Protein 3KF6 (pdb70)

Secondary structure (DSSP, 8-state):
----B--HHHHTT-B------EEETTEEE-EEEEEEEEEEEEEETTEEEEEEE-SSS-EEEEEEEGGG-HHHHHHHTT--TT-EEEEEEEEE-SSSS-EEEEEEEEEE-STHHHHHHHHHHHHHHHHHHHHHHHH-/---SSPPEE--GGGGGGSPTT-EEEEEEEEEEEETTEEEEEETTEEEEEE-TTS--SSPPPTT-EEEEEEEEEETTEEEEEEEEE-TT--HHHHHHHHHHHHH--

Radius of gyration: 18.63 Å; Cα contacts (8 Å, |Δi|>4): 497; chains: 2; bounding box: 42×42×59 Å

B-factor: mean 30.01, std 12.3, range [11.44, 72.83]

InterPro domains:
  IPR012340 Nucleic acid-binding, OB-fold [G3DSA:2.40.50.140] (1-159)
  IPR012340 Nucleic acid-binding, OB-fold [SSF50249] (41-131)
  IPR018856 CST complex subunit Stn1, N-terminal [PF10451] (1-216)

Foldseek 3Di:
DDQAEAAVVQVQVWADDVVQWTHHLRHTDWKYKYKFFFQDWDDDDQWIWTWGHLPPPDIAIEIERCVVCVPQRVVVVVDDGGWMKIFMATWDPPDVGIHGYGPDMDTDPDVVVSVVSVVVHVVSVVVVNVVSVVVD/DQDPDDAQEDELVCLQVDDFFGKHKYKFFFADDPPQWTWTDDVPGIAIERCVVPDDPDDDDHGFMKIFIFGHHHPRYTYTDDIDGPPPPPVVVVVVVSVVVVVPD

Solvent-accessible surface area: 12960 Å² total; per-residue (Å²): 147,131,94,7,1,2,18,0,21,4,1,46,141,13,51,47,131,122,207,224,79,0,77,15,56,46,37,66,5,75,61,1,16,0,4,0,6,0,7,36,46,53,116,94,183,42,67,17,3,0,14,0,0,2,13,27,51,92,23,0,77,0,5,0,56,39,165,105,53,145,74,12,2,133,100,0,74,75,26,54,60,6,22,26,0,14,0,45,0,66,11,44,44,156,168,132,86,13,36,0,21,11,94,53,13,95,45,29,188,73,33,24,40,12,14,109,9,2,69,85,5,14,175,30,39,89,70,22,38,132,89,16,152,130,148,161,174,11,42,96,58,20,1,89,13,9,32,4,93,43,3,92,117,12,161,86,43,39,3,0,12,0,7,0,12,4,51,44,90,148,144,22,54,0,96,0,37,45,71,129,20,49,4,45,0,26,0,81,133,41,114,43,140,106,116,33,139,119,107,49,60,6,23,0,11,0,67,9,105,103,98,26,15,0,51,2,46,20,24,91,56,0,111,64,23,60,53,74,93,10,134,81,7,0,32,58,38,82,159,34,167

CATH classification: 2.40.50.140

Sequence (241 aa):
SRWNPMFISDVHKISFHPHYIGFWMGFPIRWIQIVGYIAAIDIYEGKHVLTVDDCSGMVLRVVFIIQDDFSMSKRAISMSPGNVVCVFGKINSFRSEVELIAQSFEELRDPNDEWKAWQKRMRYKKNLTKISKNHHPLGSDSAKLIFINQINDCKDGQKLRFLGCVQSYKNGILRLIDGSSSVTCDVTVVLPDVSIQKHEWLNIVGRKRQDGIVDVLLIRSAVGINLPRYRQMVSERQKCD

Organism: Schizosaccharomyces pombe (strain 972 / ATCC 24843) (NCBI:txid284812)

Structure (mmCIF, N/CA/C/O backbone):
data_3KF6
#
_entry.id   3KF6
#
_cell.length_a   93.871
_cell.length_b   93.871
_cell.length_c   56.273
_cell.angle_alpha   90.00
_cell.angle_beta   90.00
_cell.angle_gamma   90.00
#
_symmetry.space_group_name_H-M   'P 41 21 2'
#
loop_
_entity.id
_entity.type
_entity.pdbx_description
1 polymer 'Protein stn1'
2 polymer 'Protein ten1'
3 water water
#
loop_
_atom_site.group_PDB
_atom_site.id
_atom_site.type_symbol
_atom_site.label_atom_id
_atom_site.label_alt_id
_atom_site.label_comp_id
_atom_site.label_asym_id
_atom_site.label_entity_id
_atom_site.label_seq_id
_atom_site.pdbx_PDB_ins_code
_atom_site.Cartn_x
_atom_site.Cartn_y
_atom_site.Cartn_z
_atom_site.occupancy
_atom_site.B_iso_or_equiv
_atom_site.auth_seq_id
_atom_site.auth_comp_id
_atom_site.auth_asym_id
_atom_site.auth_atom_id
_atom_site.pdbx_PDB_model_num
ATOM 1 N N . SER A 1 16 ? 3.294 18.629 -8.501 1.00 57.56 16 SER A N 1
ATOM 2 C CA . SER A 1 16 ? 2.816 19.980 -8.918 1.00 57.99 16 SER A CA 1
ATOM 3 C C . SER A 1 16 ? 3.334 21.075 -7.983 1.00 57.84 16 SER A C 1
ATOM 4 O O . SER A 1 16 ? 4.403 21.638 -8.212 1.00 58.08 16 SER A O 1
ATOM 7 N N . ARG A 1 17 ? 2.571 21.365 -6.930 1.00 57.29 17 ARG A N 1
ATOM 8 C CA . ARG A 1 17 ? 2.934 22.402 -5.965 1.00 56.30 17 ARG A CA 1
ATOM 9 C C . ARG A 1 17 ? 3.044 21.890 -4.518 1.00 54.77 17 ARG A C 1
ATOM 10 O O . ARG A 1 17 ? 3.395 20.732 -4.280 1.00 55.63 17 ARG A O 1
ATOM 18 N N . TRP A 1 18 ? 2.735 22.761 -3.555 1.00 52.53 18 TRP A N 1
ATOM 19 C CA . TRP A 1 18 ? 2.805 22.418 -2.132 1.00 49.41 18 TRP A CA 1
ATOM 20 C C . TRP A 1 18 ? 1.430 22.413 -1.447 1.00 45.19 18 TRP A C 1
ATOM 21 O O . TRP A 1 18 ? 1.327 22.263 -0.224 1.00 45.91 18 TRP A O 1
ATOM 32 N N . ASN A 1 19 ? 0.383 22.583 -2.246 1.00 39.20 19 ASN A N 1
ATOM 33 C CA . ASN A 1 19 ? -1.002 22.608 -1.779 1.00 30.04 19 ASN A CA 1
ATOM 34 C C . ASN A 1 19 ? -1.274 22.839 -0.288 1.00 24.64 19 ASN A C 1
ATOM 35 O O . ASN A 1 19 ? -1.296 21.898 0.501 1.00 19.25 19 ASN A O 1
ATOM 40 N N . PRO A 1 20 ? -1.488 24.103 0.110 1.00 19.89 20 PRO A N 1
ATOM 41 C CA . PRO A 1 20 ? -1.773 24.405 1.518 1.00 17.49 20 PRO A CA 1
ATOM 42 C C . PRO A 1 20 ? -3.245 24.029 1.739 1.00 16.98 20 PRO A C 1
ATOM 43 O O . PRO A 1 20 ? -4.135 24.561 1.077 1.00 17.80 20 PRO A O 1
ATOM 47 N N . MET A 1 21 ? -3.503 23.108 2.662 1.00 16.74 21 MET A N 1
ATOM 48 C CA . MET A 1 21 ? -4.869 22.642 2.889 1.00 15.89 21 MET A CA 1
ATOM 49 C C . MET A 1 21 ? -5.310 22.559 4.344 1.00 14.85 21 MET A C 1
ATOM 50 O O . MET A 1 21 ? -4.486 22.501 5.256 1.00 15.08 21 MET A O 1
ATOM 55 N N . PHE A 1 22 ? -6.626 22.544 4.540 1.00 13.61 22 PHE A N 1
ATOM 56 C CA . PHE A 1 22 ? -7.211 22.368 5.862 1.00 13.52 22 PHE A CA 1
ATOM 57 C C . PHE A 1 22 ? -7.326 20.858 6.021 1.00 15.55 22 PHE A C 1
ATOM 58 O O . PHE A 1 22 ? -7.577 20.143 5.048 1.00 15.25 22 PHE A O 1
ATOM 66 N N . ILE A 1 23 ? -7.158 20.377 7.245 1.00 14.03 23 ILE A N 1
ATOM 67 C CA . ILE A 1 23 ? -7.204 18.949 7.511 1.00 14.13 23 ILE A CA 1
ATOM 68 C C . ILE A 1 23 ? -8.515 18.279 7.115 1.00 14.77 23 ILE A C 1
ATOM 69 O O . ILE A 1 23 ? -8.503 17.162 6.603 1.00 16.75 23 ILE A O 1
ATOM 74 N N . SER A 1 24 ? -9.640 18.954 7.326 1.00 15.56 24 SER A N 1
ATOM 75 C CA . SER A 1 24 ? -10.921 18.366 6.953 1.00 16.69 24 SER A CA 1
ATOM 76 C C . SER A 1 24 ? -10.945 18.066 5.449 1.00 16.61 24 SER A C 1
ATOM 77 O O . SER A 1 24 ? -11.540 17.080 5.022 1.00 18.15 24 SER A O 1
ATOM 80 N N . ASP A 1 25 ? -10.293 18.908 4.651 1.00 16.93 25 ASP A N 1
ATOM 81 C CA . ASP A 1 25 ? -10.262 18.695 3.205 1.00 16.77 25 ASP A CA 1
ATOM 82 C C . ASP A 1 25 ? -9.289 17.583 2.835 1.00 17.86 25 ASP A C 1
ATOM 83 O O . ASP A 1 25 ? -9.488 16.869 1.844 1.00 18.43 25 ASP A O 1
ATOM 88 N N . VAL A 1 26 ? -8.233 17.429 3.626 1.00 18.68 26 VAL A N 1
ATOM 89 C CA . VAL A 1 26 ? -7.267 16.365 3.371 1.00 17.51 26 VAL A CA 1
ATOM 90 C C . VAL A 1 26 ? -8.012 15.031 3.480 1.00 19.86 26 VAL A C 1
ATOM 91 O O . VAL A 1 26 ? -7.818 14.132 2.658 1.00 19.92 26 VAL A O 1
ATOM 95 N N . HIS A 1 27 ? -8.884 14.921 4.478 1.00 19.54 27 HIS A N 1
ATOM 96 C CA . HIS A 1 27 ? -9.669 13.701 4.686 1.00 21.00 27 HIS A CA 1
ATOM 97 C C . HIS A 1 27 ? -10.723 13.482 3.605 1.00 22.68 27 HIS A C 1
ATOM 98 O O . HIS A 1 27 ? -11.390 12.446 3.585 1.00 23.05 27 HIS A O 1
ATOM 105 N N . LYS A 1 28 ? -10.869 14.451 2.706 1.00 23.13 28 LYS A N 1
ATOM 106 C CA . LYS A 1 28 ? -11.850 14.341 1.630 1.00 25.56 28 LYS A CA 1
ATOM 107 C C . LYS A 1 28 ? -11.220 13.993 0.287 1.00 26.35 28 LYS A C 1
ATOM 108 O O . LYS A 1 28 ? -11.923 13.810 -0.709 1.00 27.28 28 LYS A O 1
ATOM 114 N N . ILE A 1 29 ? -9.895 13.910 0.255 1.00 25.24 29 ILE A N 1
ATOM 115 C CA . ILE A 1 29 ? -9.196 13.566 -0.977 1.00 27.03 29 ILE A CA 1
ATOM 116 C C . ILE A 1 29 ? -9.568 12.133 -1.345 1.00 28.79 29 ILE A C 1
ATOM 117 O O . ILE A 1 29 ? -9.598 11.252 -0.487 1.00 29.22 29 ILE A O 1
ATOM 122 N N . SER A 1 30 ? -9.859 11.909 -2.621 1.00 31.74 30 SER A N 1
ATOM 123 C CA . SER A 1 30 ? -10.236 10.581 -3.091 1.00 34.11 30 SER A CA 1
ATOM 124 C C . SER A 1 30 ? -9.045 9.806 -3.642 1.00 36.52 30 SER A C 1
ATOM 125 O O . SER A 1 30 ? -8.198 10.357 -4.350 1.00 34.73 30 SER A O 1
ATOM 128 N N . PHE A 1 31 ? -8.979 8.526 -3.301 1.00 40.12 31 PHE A N 1
ATOM 129 C CA . PHE A 1 31 ? -7.913 7.671 -3.780 1.00 44.01 31 PHE A CA 1
ATOM 130 C C . PHE A 1 31 ? -8.489 6.472 -4.498 1.00 46.97 31 PHE A C 1
ATOM 131 O O . PHE A 1 31 ? -9.631 6.076 -4.293 1.00 47.93 31 PHE A O 1
ATOM 139 N N . HIS A 1 32 ? -7.664 5.902 -5.354 1.00 50.01 32 HIS A N 1
ATOM 140 C CA . HIS A 1 32 ? -8.015 4.723 -6.110 1.00 52.90 32 HIS A CA 1
ATOM 141 C C . HIS A 1 32 ? -6.749 3.901 -6.028 1.00 54.30 32 HIS A C 1
ATOM 142 O O . HIS A 1 32 ? -6.017 3.767 -6.999 1.00 54.43 32 HIS A O 1
ATOM 149 N N . PRO A 1 33 ? -6.472 3.367 -4.830 1.00 55.88 33 PRO A N 1
ATOM 150 C CA . PRO A 1 33 ? -5.339 2.535 -4.413 1.00 57.16 33 PRO A CA 1
ATOM 151 C C . PRO A 1 33 ? -4.449 2.119 -5.568 1.00 58.11 33 PRO A C 1
ATOM 152 O O . PRO A 1 33 ? -3.229 2.109 -5.452 1.00 58.23 33 PRO A O 1
ATOM 156 N N . HIS A 1 34 ? -5.085 1.758 -6.674 1.00 59.19 34 HIS A N 1
ATOM 157 C CA . HIS A 1 34 ? -4.409 1.355 -7.897 1.00 60.07 34 HIS A CA 1
ATOM 158 C C . HIS A 1 34 ? -4.105 2.583 -8.755 1.00 60.26 34 HIS A C 1
ATOM 159 O O . HIS A 1 34 ? -4.959 3.066 -9.502 1.00 60.44 34 HIS A O 1
ATOM 166 N N . TYR A 1 38 ? 0.077 6.830 -5.497 1.00 45.09 38 TYR A N 1
ATOM 167 C CA . TYR A 1 38 ? 1.044 7.919 -5.425 1.00 44.07 38 TYR A CA 1
ATOM 168 C C . TYR A 1 38 ? 0.340 9.270 -5.342 1.00 42.24 38 TYR A C 1
ATOM 169 O O . TYR A 1 38 ? 0.836 10.198 -4.702 1.00 41.47 38 TYR A O 1
ATOM 178 N N . ILE A 1 39 ? -0.816 9.377 -5.991 1.00 39.95 39 ILE A N 1
ATOM 179 C CA . ILE A 1 39 ? -1.568 10.624 -5.983 1.00 38.05 39 ILE A CA 1
ATOM 180 C C . ILE A 1 39 ? -3.040 10.418 -5.652 1.00 36.21 39 ILE A C 1
ATOM 181 O O . ILE A 1 39 ? -3.589 9.330 -5.824 1.00 35.87 39 ILE A O 1
ATOM 186 N N . GLY A 1 40 ? -3.668 11.484 -5.170 1.00 33.02 40 GLY A N 1
ATOM 187 C CA . GLY A 1 40 ? -5.077 11.440 -4.841 1.00 31.13 40 GLY A CA 1
ATOM 188 C C . GLY A 1 40 ? -5.738 12.557 -5.626 1.00 29.05 40 GLY A C 1
ATOM 189 O O . GLY A 1 40 ? -5.062 13.267 -6.371 1.00 28.46 40 GLY A O 1
ATOM 190 N N . PHE A 1 41 ? -7.046 12.721 -5.476 1.00 28.27 41 PHE A N 1
ATOM 191 C CA . PHE A 1 41 ? -7.738 13.778 -6.198 1.00 28.15 41 PHE A CA 1
ATOM 192 C C . PHE A 1 41 ? -8.643 14.623 -5.316 1.00 26.84 41 PHE A C 1
ATOM 193 O O . PHE A 1 41 ? -9.440 14.104 -4.537 1.00 26.94 41 PHE A O 1
ATOM 201 N N . TRP A 1 42 ? -8.500 15.938 -5.447 1.00 25.40 42 TRP A N 1
ATOM 202 C CA . TRP A 1 42 ? -9.297 16.890 -4.686 1.00 25.48 42 TRP A CA 1
ATOM 203 C C . TRP A 1 42 ? -9.961 17.822 -5.692 1.00 25.91 42 TRP A C 1
ATOM 204 O O . TRP A 1 42 ? -9.284 18.569 -6.395 1.00 25.19 42 TRP A O 1
ATOM 215 N N . MET A 1 43 ? -11.287 17.760 -5.763 1.00 27.59 43 MET A N 1
ATOM 216 C CA . MET A 1 43 ? -12.053 18.573 -6.700 1.00 30.32 43 MET A CA 1
ATOM 217 C C . MET A 1 43 ? -11.610 18.278 -8.130 1.00 31.84 43 MET A C 1
ATOM 218 O O . MET A 1 43 ? -11.678 19.144 -9.003 1.00 32.83 43 MET A O 1
ATOM 223 N N . GLY A 1 44 ? -11.154 17.048 -8.358 1.00 33.01 44 GLY A N 1
ATOM 224 C CA . GLY A 1 44 ? -10.712 16.646 -9.682 1.00 34.31 44 GLY A CA 1
ATOM 225 C C . GLY A 1 44 ? -9.242 16.913 -9.941 1.00 35.81 44 GLY A C 1
ATOM 226 O O . GLY A 1 44 ? -8.694 16.486 -10.957 1.00 37.17 44 GLY A O 1
ATOM 227 N N . PHE A 1 45 ? -8.599 17.618 -9.018 1.00 35.04 45 PHE A N 1
ATOM 228 C CA . PHE A 1 45 ? -7.187 17.951 -9.154 1.00 35.95 45 PHE A CA 1
ATOM 229 C C . PHE A 1 45 ? -6.295 16.899 -8.503 1.00 34.12 45 PHE A C 1
ATOM 230 O O . PHE A 1 45 ? -6.583 16.426 -7.405 1.00 33.39 45 PHE A O 1
ATOM 238 N N . PRO A 1 46 ? -5.203 16.509 -9.181 1.00 33.32 46 PRO A N 1
ATOM 239 C CA . PRO A 1 46 ? -4.286 15.508 -8.628 1.00 32.45 46 PRO A CA 1
ATOM 240 C C . PRO A 1 46 ? -3.472 16.098 -7.478 1.00 30.77 46 PRO A C 1
ATOM 241 O O . PRO A 1 46 ? -2.847 17.146 -7.627 1.00 32.54 46 PRO A O 1
ATOM 245 N N . ILE A 1 47 ? -3.483 15.425 -6.334 1.00 29.67 47 ILE A N 1
ATOM 246 C CA . ILE A 1 47 ? -2.762 15.912 -5.161 1.00 29.95 47 ILE A CA 1
ATOM 247 C C . ILE A 1 47 ? -1.830 14.867 -4.558 1.00 28.55 47 ILE A C 1
ATOM 248 O O . ILE A 1 47 ? -2.204 13.704 -4.396 1.00 29.07 47 ILE A O 1
ATOM 253 N N . ARG A 1 48 ? -0.621 15.297 -4.210 1.00 27.06 48 ARG A N 1
ATOM 254 C CA . ARG A 1 48 ? 0.368 14.417 -3.602 1.00 25.40 48 ARG A CA 1
ATOM 255 C C . ARG A 1 48 ? 1.067 15.126 -2.444 1.00 23.58 48 ARG A C 1
ATOM 256 O O . ARG A 1 48 ? 1.092 14.620 -1.320 1.00 25.76 48 ARG A O 1
ATOM 264 N N . TRP A 1 49 ? 1.625 16.302 -2.719 1.00 22.44 49 TRP A N 1
ATOM 265 C CA . TRP A 1 49 ? 2.331 17.069 -1.695 1.00 21.71 49 TRP A CA 1
ATOM 266 C C . TRP A 1 49 ? 1.415 18.121 -1.078 1.00 21.23 49 TRP A C 1
ATOM 267 O O . TRP A 1 49 ? 0.813 18.931 -1.787 1.00 21.21 49 TRP A O 1
ATOM 278 N N . ILE A 1 50 ? 1.337 18.103 0.251 1.00 20.06 50 ILE A N 1
ATOM 279 C CA . ILE A 1 50 ? 0.458 19.000 1.000 1.00 19.78 50 ILE A CA 1
ATOM 280 C C . ILE A 1 50 ? 1.139 19.661 2.196 1.00 17.94 50 ILE A C 1
ATOM 281 O O . ILE A 1 50 ? 2.115 19.140 2.740 1.00 18.02 50 ILE A O 1
ATOM 286 N N . GLN A 1 51 ? 0.606 20.811 2.604 1.00 17.00 51 GLN A N 1
ATOM 287 C CA . GLN A 1 51 ? 1.123 21.529 3.763 1.00 16.57 51 GLN A CA 1
ATOM 288 C C . GLN A 1 51 ? -0.055 21.785 4.703 1.00 16.57 51 GLN A C 1
ATOM 289 O O . GLN A 1 51 ? -1.127 22.208 4.261 1.00 17.53 51 GLN A O 1
ATOM 295 N N . ILE A 1 52 ? 0.139 21.516 5.989 1.00 15.61 52 ILE A N 1
ATOM 296 C CA . ILE A 1 52 ? -0.905 21.760 6.975 1.00 15.99 52 ILE A CA 1
ATOM 297 C C . ILE A 1 52 ? -0.318 22.554 8.136 1.00 16.03 52 ILE A C 1
ATOM 298 O O . ILE A 1 52 ? 0.899 22.551 8.354 1.00 14.23 52 ILE A O 1
ATOM 303 N N . VAL A 1 53 ? -1.184 23.261 8.857 1.00 14.89 53 VAL A N 1
ATOM 304 C CA . VAL A 1 53 ? -0.752 24.068 9.991 1.00 14.45 53 VAL A CA 1
ATOM 305 C C . VAL A 1 53 ? -1.756 23.929 11.125 1.00 14.83 53 VAL A C 1
ATOM 306 O O . VAL A 1 53 ? -2.956 24.133 10.925 1.00 15.93 53 VAL A O 1
ATOM 310 N N . GLY A 1 54 ? -1.270 23.599 12.316 1.00 14.32 54 GLY A N 1
ATOM 311 C CA . GLY A 1 54 ? -2.171 23.443 13.446 1.00 13.62 54 GLY A CA 1
ATOM 312 C C . GLY A 1 54 ? -1.409 23.172 14.724 1.00 15.08 54 GLY A C 1
ATOM 313 O O . GLY A 1 54 ? -0.180 23.119 14.706 1.00 14.98 54 GLY A O 1
ATOM 314 N N . TYR A 1 55 ? -2.117 23.010 15.837 1.00 13.96 55 TYR A N 1
ATOM 315 C CA . TYR A 1 55 ? -1.432 22.748 17.101 1.00 14.71 55 TYR A CA 1
ATOM 316 C C . TYR A 1 55 ? -1.374 21.246 17.362 1.00 15.33 55 TYR A C 1
ATOM 317 O O . TYR A 1 55 ? -2.197 20.485 16.853 1.00 14.88 55 TYR A O 1
ATOM 326 N N . ILE A 1 56 ? -0.387 20.828 18.148 1.00 14.31 56 ILE A N 1
ATOM 327 C CA . ILE A 1 56 ? -0.203 19.417 18.464 1.00 15.21 56 ILE A CA 1
ATOM 328 C C . ILE A 1 56 ? -1.161 18.969 19.553 1.00 16.03 56 ILE A C 1
ATOM 329 O O . ILE A 1 56 ? -1.121 19.471 20.678 1.00 18.39 56 ILE A O 1
ATOM 334 N N . ALA A 1 57 ? -2.022 18.016 19.212 1.00 17.07 57 ALA A N 1
ATOM 335 C CA . ALA A 1 57 ? -3.000 17.505 20.156 1.00 20.22 57 ALA A CA 1
ATOM 336 C C . ALA A 1 57 ? -2.455 16.294 20.891 1.00 21.50 57 ALA A C 1
ATOM 337 O O . ALA A 1 57 ? -2.859 16.009 22.020 1.00 23.27 57 ALA A O 1
ATOM 339 N N . ALA A 1 58 ? -1.537 15.578 20.253 1.00 20.81 58 ALA A N 1
ATOM 340 C CA . ALA A 1 58 ? -0.981 14.393 20.878 1.00 23.05 58 ALA A CA 1
ATOM 341 C C . ALA A 1 58 ? 0.298 13.925 20.213 1.00 23.08 58 ALA A C 1
ATOM 342 O O . ALA A 1 58 ? 0.585 14.264 19.066 1.00 21.16 58 ALA A O 1
ATOM 344 N N . ILE A 1 59 ? 1.069 13.144 20.958 1.00 24.36 59 ILE A N 1
ATOM 345 C CA . ILE A 1 59 ? 2.313 12.589 20.457 1.00 26.56 59 ILE A CA 1
ATOM 346 C C . ILE A 1 59 ? 2.313 11.109 20.819 1.00 28.95 59 ILE A C 1
ATOM 347 O O . ILE A 1 59 ? 2.118 10.742 21.978 1.00 29.72 59 ILE A O 1
ATOM 352 N N . ASP A 1 60 ? 2.502 10.264 19.815 1.00 28.84 60 ASP A N 1
ATOM 353 C CA . ASP A 1 60 ? 2.539 8.825 20.026 1.00 29.69 60 ASP A CA 1
ATOM 354 C C . ASP A 1 60 ? 3.833 8.274 19.460 1.00 30.35 60 ASP A C 1
ATOM 355 O O . ASP A 1 60 ? 4.260 8.655 18.374 1.00 27.58 60 ASP A O 1
ATOM 360 N N . ILE A 1 61 ? 4.463 7.377 20.206 1.00 31.99 61 ILE A N 1
ATOM 361 C CA . ILE A 1 61 ? 5.711 6.788 19.757 1.00 35.34 61 ILE A CA 1
ATOM 362 C C . ILE A 1 61 ? 5.458 5.369 19.274 1.00 35.63 61 ILE A C 1
ATOM 363 O O . ILE A 1 61 ? 4.782 4.587 19.940 1.00 35.19 61 ILE A O 1
ATOM 368 N N . TYR A 1 62 ? 5.982 5.055 18.096 1.00 36.29 62 TYR A N 1
ATOM 369 C CA . TYR A 1 62 ? 5.835 3.729 17.520 1.00 38.15 62 TYR A CA 1
ATOM 370 C C . TYR A 1 62 ? 7.218 3.190 17.211 1.00 39.44 62 TYR A C 1
ATOM 371 O O . TYR A 1 62 ? 8.226 3.866 17.427 1.00 39.22 62 TYR A O 1
ATOM 380 N N . GLU A 1 63 ? 7.263 1.969 16.696 1.00 40.85 63 GLU A N 1
ATOM 381 C CA . GLU A 1 63 ? 8.527 1.348 16.351 1.00 41.07 63 GLU A CA 1
ATOM 382 C C . GLU A 1 63 ? 9.008 1.915 15.018 1.00 39.75 63 GLU A C 1
ATOM 383 O O . GLU A 1 63 ? 8.439 1.624 13.966 1.00 40.41 63 GLU A O 1
ATOM 389 N N . GLY A 1 64 ? 10.044 2.745 15.076 1.00 38.30 64 GLY A N 1
ATOM 390 C CA . GLY A 1 64 ? 10.593 3.333 13.867 1.00 37.01 64 GLY A CA 1
ATOM 391 C C . GLY A 1 64 ? 9.896 4.595 13.391 1.00 35.45 64 GLY A C 1
ATOM 392 O O . GLY A 1 64 ? 10.192 5.093 12.304 1.00 35.45 64 GLY A O 1
ATOM 393 N N . LYS A 1 65 ? 8.972 5.123 14.186 1.00 34.43 65 LYS A N 1
ATOM 394 C CA . LYS A 1 65 ? 8.274 6.334 13.775 1.00 32.96 65 LYS A CA 1
ATOM 395 C C . LYS A 1 65 ? 7.597 7.064 14.925 1.00 31.11 65 LYS A C 1
ATOM 396 O O . LYS A 1 65 ? 7.144 6.449 15.890 1.00 30.73 65 LYS A O 1
ATOM 402 N N . HIS A 1 66 ? 7.546 8.386 14.815 1.00 29.98 66 HIS A N 1
ATOM 403 C CA . HIS A 1 66 ? 6.890 9.218 15.814 1.00 28.72 66 HIS A CA 1
ATOM 404 C C . HIS A 1 66 ? 5.689 9.817 15.099 1.00 27.55 66 HIS A C 1
ATOM 405 O O . HIS A 1 66 ? 5.791 10.207 13.935 1.00 25.40 66 HIS A O 1
ATOM 412 N N . VAL A 1 67 ? 4.553 9.879 15.783 1.00 24.53 67 VAL A N 1
ATOM 413 C CA . VAL A 1 67 ? 3.341 10.414 15.170 1.00 22.35 67 VAL A CA 1
ATOM 414 C C . VAL A 1 67 ? 2.761 11.578 15.959 1.00 21.10 67 VAL A C 1
ATOM 415 O O . VAL A 1 67 ? 2.473 11.454 17.150 1.00 21.24 67 VAL A O 1
ATOM 419 N N . LEU A 1 68 ? 2.600 12.712 15.286 1.00 19.24 68 LEU A N 1
ATOM 420 C CA . LEU A 1 68 ? 2.028 13.893 15.912 1.00 18.76 68 LEU A CA 1
ATOM 421 C C . LEU A 1 68 ? 0.604 14.071 15.395 1.00 17.74 68 LEU A C 1
ATOM 422 O O . LEU A 1 68 ? 0.381 14.107 14.186 1.00 18.74 68 LEU A O 1
ATOM 427 N N . THR A 1 69 ? -0.361 14.164 16.304 1.00 16.10 69 THR A N 1
ATOM 428 C CA . THR A 1 69 ? -1.736 14.387 15.884 1.00 15.79 69 THR A CA 1
ATOM 429 C C . THR A 1 69 ? -1.897 15.904 15.903 1.00 17.05 69 THR A C 1
ATOM 430 O O . THR A 1 69 ? -1.656 16.545 16.930 1.00 17.28 69 THR A O 1
ATOM 434 N N . VAL A 1 70 ? -2.296 16.471 14.767 1.00 13.55 70 VAL A N 1
ATOM 435 C CA . VAL A 1 70 ? -2.437 17.921 14.637 1.00 13.89 70 VAL A CA 1
ATOM 436 C C . VAL A 1 70 ? -3.882 18.338 14.405 1.00 13.62 70 VAL A C 1
ATOM 437 O O . VAL A 1 70 ? -4.613 17.684 13.662 1.00 13.15 70 VAL A O 1
ATOM 441 N N . ASP A 1 71 ? -4.280 19.437 15.045 1.00 12.82 71 ASP A N 1
ATOM 442 C CA . ASP A 1 71 ? -5.636 19.961 14.925 1.00 13.27 71 ASP A CA 1
ATOM 443 C C . ASP A 1 71 ? -5.592 21.388 14.391 1.00 13.68 71 ASP A C 1
ATOM 444 O O . ASP A 1 71 ? -4.928 22.239 14.973 1.00 14.05 71 ASP A O 1
ATOM 449 N N . ASP A 1 72 ? -6.280 21.647 13.283 1.00 13.09 72 ASP A N 1
ATOM 450 C CA . ASP A 1 72 ? -6.331 23.004 12.743 1.00 13.29 72 ASP A CA 1
ATOM 451 C C . ASP A 1 72 ? -7.743 23.590 12.896 1.00 14.66 72 ASP A C 1
ATOM 452 O O . ASP A 1 72 ? -8.079 24.600 12.277 1.00 14.07 72 ASP A O 1
ATOM 457 N N . CYS A 1 73 ? -8.549 22.941 13.739 1.00 13.68 73 CYS A N 1
ATOM 458 C CA . CYS A 1 73 ? -9.925 23.353 14.035 1.00 14.43 73 CYS A CA 1
ATOM 459 C C . CYS A 1 73 ? -10.873 23.230 12.855 1.00 14.66 73 CYS A C 1
ATOM 460 O O . CYS A 1 73 ? -11.967 23.794 12.877 1.00 15.40 73 CYS A O 1
ATOM 463 N N . SER A 1 74 ? -10.475 22.485 11.829 1.00 15.29 74 SER A N 1
ATOM 464 C CA . SER A 1 74 ? -11.335 22.336 10.661 1.00 15.14 74 SER A CA 1
ATOM 465 C C . SER A 1 74 ? -12.396 21.248 10.810 1.00 15.17 74 SER A C 1
ATOM 466 O O . SER A 1 74 ? -13.169 21.009 9.886 1.00 17.00 74 SER A O 1
ATOM 469 N N . GLY A 1 75 ? -12.434 20.592 11.968 1.00 16.08 75 GLY A N 1
ATOM 470 C CA . GLY A 1 75 ? -13.424 19.551 12.194 1.00 16.59 75 GLY A CA 1
ATOM 471 C C . GLY A 1 75 ? -12.858 18.147 12.233 1.00 15.80 75 GLY A C 1
ATOM 472 O O . GLY A 1 75 ? -13.558 17.201 12.611 1.00 17.24 75 GLY A O 1
ATOM 473 N N . MET A 1 76 ? -11.594 18.015 11.841 1.00 14.58 76 MET A N 1
ATOM 474 C CA . MET A 1 76 ? -10.898 16.733 11.830 1.00 15.38 76 MET A CA 1
ATOM 475 C C . MET A 1 76 ? -9.446 16.957 12.221 1.00 15.80 76 MET A C 1
ATOM 476 O O . MET A 1 76 ? -8.915 18.053 12.031 1.00 15.97 76 MET A O 1
ATOM 481 N N . VAL A 1 77 ? -8.814 15.933 12.788 1.00 15.21 77 VAL A N 1
ATOM 482 C CA . VAL A 1 77 ? -7.397 16.035 13.135 1.00 14.70 77 VAL A CA 1
ATOM 483 C C . VAL A 1 77 ? -6.643 15.138 12.157 1.00 15.66 77 VAL A C 1
ATOM 484 O O . VAL A 1 77 ? -7.241 14.290 11.492 1.00 16.19 77 VAL A O 1
ATOM 488 N N . LEU A 1 78 ? -5.333 15.325 12.069 1.00 14.46 78 LEU A N 1
ATOM 489 C CA . LEU A 1 78 ? -4.529 14.541 11.146 1.00 15.54 78 LEU A CA 1
ATOM 490 C C . LEU A 1 78 ? -3.298 13.940 11.812 1.00 14.38 78 LEU A C 1
ATOM 491 O O . LEU A 1 78 ? -2.586 14.619 12.547 1.00 14.46 78 LEU A O 1
ATOM 496 N N . ARG A 1 79 ? -3.054 12.659 11.548 1.00 14.52 79 ARG A N 1
ATOM 497 C CA . ARG A 1 79 ? -1.880 11.994 12.088 1.00 16.17 79 ARG A CA 1
ATOM 498 C C . ARG A 1 79 ? -0.725 12.319 11.148 1.00 15.22 79 ARG A C 1
ATOM 499 O O . ARG A 1 79 ? -0.814 12.077 9.943 1.00 18.05 79 ARG A O 1
ATOM 507 N N . VAL A 1 80 ? 0.341 12.888 11.702 1.00 14.93 80 VAL A N 1
ATOM 508 C CA . VAL A 1 80 ? 1.527 13.257 10.932 1.00 16.33 80 VAL A CA 1
ATOM 509 C C . VAL A 1 80 ? 2.647 12.304 11.332 1.00 16.85 80 VAL A C 1
ATOM 510 O O . VAL A 1 80 ? 3.078 12.283 12.484 1.00 16.58 80 VAL A O 1
ATOM 514 N N . VAL A 1 81 ? 3.114 11.524 10.361 1.00 17.06 81 VAL A N 1
ATOM 515 C CA . VAL A 1 81 ? 4.140 10.518 10.591 1.00 19.04 81 VAL A CA 1
ATOM 516 C C . VAL A 1 81 ? 5.571 10.927 10.268 1.00 17.86 81 VAL A C 1
ATOM 517 O O . VAL A 1 81 ? 5.861 11.418 9.176 1.00 19.90 81 VAL A O 1
ATOM 521 N N . PHE A 1 82 ? 6.457 10.705 11.232 1.00 17.92 82 PHE A N 1
ATOM 522 C CA . PHE A 1 82 ? 7.880 10.988 11.075 1.00 20.57 82 PHE A CA 1
ATOM 523 C C . PHE A 1 82 ? 8.641 9.664 11.085 1.00 22.15 82 PHE A C 1
ATOM 524 O O . PHE A 1 82 ? 8.826 9.063 12.143 1.00 24.10 82 PHE A O 1
ATOM 532 N N . ILE A 1 83 ? 9.061 9.204 9.910 1.00 24.15 83 ILE A N 1
ATOM 533 C CA . ILE A 1 83 ? 9.817 7.951 9.814 1.00 25.99 83 ILE A CA 1
ATOM 534 C C . ILE A 1 83 ? 11.234 8.247 10.291 1.00 28.33 83 ILE A C 1
ATOM 535 O O . ILE A 1 83 ? 12.030 8.862 9.580 1.00 27.42 83 ILE A O 1
ATOM 540 N N . ILE A 1 84 ? 11.525 7.807 11.511 1.00 29.93 84 ILE A N 1
ATOM 541 C CA . ILE A 1 84 ? 12.809 8.032 12.160 1.00 33.35 84 ILE A CA 1
ATOM 542 C C . ILE A 1 84 ? 14.055 7.902 11.287 1.00 34.81 84 ILE A C 1
ATOM 543 O O . ILE A 1 84 ? 14.829 8.852 11.165 1.00 35.23 84 ILE A O 1
ATOM 548 N N . GLN A 1 85 ? 14.248 6.737 10.678 1.00 36.15 85 GLN A N 1
ATOM 549 C CA . GLN A 1 85 ? 15.430 6.498 9.854 1.00 37.22 85 GLN A CA 1
ATOM 550 C C . GLN A 1 85 ? 15.554 7.389 8.624 1.00 37.17 85 GLN A C 1
ATOM 551 O O . GLN A 1 85 ? 16.656 7.589 8.108 1.00 38.32 85 GLN A O 1
ATOM 557 N N . ASP A 1 86 ? 14.434 7.922 8.149 1.00 35.07 86 ASP A N 1
ATOM 558 C CA . ASP A 1 86 ? 14.451 8.784 6.974 1.00 33.57 86 ASP A CA 1
ATOM 559 C C . ASP A 1 86 ? 15.093 10.132 7.274 1.00 33.30 86 ASP A C 1
ATOM 560 O O . ASP A 1 86 ? 15.702 10.749 6.400 1.00 31.56 86 ASP A O 1
ATOM 565 N N . ASP A 1 87 ? 14.962 10.578 8.517 1.00 32.80 87 ASP A N 1
ATOM 566 C CA . ASP A 1 87 ? 15.522 11.856 8.930 1.00 34.28 87 ASP A CA 1
ATOM 567 C C . ASP A 1 87 ? 15.591 11.894 10.451 1.00 35.35 87 ASP A C 1
ATOM 568 O O . ASP A 1 87 ? 14.700 12.431 11.104 1.00 34.35 87 ASP A O 1
ATOM 573 N N . PHE A 1 88 ? 16.653 11.324 11.010 1.00 35.47 88 PHE A N 1
ATOM 574 C CA . PHE A 1 88 ? 16.825 11.283 12.457 1.00 36.53 88 PHE A CA 1
ATOM 575 C C . PHE A 1 88 ? 16.714 12.669 13.085 1.00 36.05 88 PHE A C 1
ATOM 576 O O . PHE A 1 88 ? 16.084 12.837 14.130 1.00 36.12 88 PHE A O 1
ATOM 584 N N . SER A 1 89 ? 17.330 13.654 12.441 1.00 34.79 89 SER A N 1
ATOM 585 C CA . SER A 1 89 ? 17.313 15.029 12.925 1.00 35.14 89 SER A CA 1
ATOM 586 C C . SER A 1 89 ? 15.896 15.568 13.094 1.00 34.22 89 SER A C 1
ATOM 587 O O . SER A 1 89 ? 15.504 15.979 14.189 1.00 34.53 89 SER A O 1
ATOM 590 N N . MET A 1 90 ? 15.132 15.575 12.006 1.00 33.12 90 MET A N 1
ATOM 591 C CA . MET A 1 90 ? 13.764 16.078 12.051 1.00 30.89 90 MET A CA 1
ATOM 592 C C . MET A 1 90 ? 12.906 15.292 13.031 1.00 31.93 90 MET A C 1
ATOM 593 O O . MET A 1 90 ? 12.078 15.867 13.740 1.00 31.17 90 MET A O 1
ATOM 598 N N . SER A 1 91 ? 13.101 13.979 13.071 1.00 32.01 91 SER A N 1
ATOM 599 C CA . SER A 1 91 ? 12.330 13.130 13.969 1.00 34.62 91 SER A CA 1
ATOM 600 C C . SER A 1 91 ? 12.592 13.512 15.420 1.00 36.19 91 SER A C 1
ATOM 601 O O . SER A 1 91 ? 11.680 13.508 16.251 1.00 36.15 91 SER A O 1
ATOM 604 N N . LYS A 1 92 ? 13.841 13.844 15.725 1.00 36.16 92 LYS A N 1
ATOM 605 C CA . LYS A 1 92 ? 14.198 14.232 17.080 1.00 37.64 92 LYS A CA 1
ATOM 606 C C . LYS A 1 92 ? 13.502 15.539 17.450 1.00 36.38 92 LYS A C 1
ATOM 607 O O . LYS A 1 92 ? 12.967 15.677 18.548 1.00 36.93 92 LYS A O 1
ATOM 613 N N . ARG A 1 93 ? 13.515 16.496 16.529 1.00 34.45 93 ARG A N 1
ATOM 614 C CA . ARG A 1 93 ? 12.870 17.781 16.760 1.00 33.44 93 ARG A CA 1
ATOM 615 C C . ARG A 1 93 ? 11.371 17.577 16.964 1.00 30.61 93 ARG A C 1
ATOM 616 O O . ARG A 1 93 ? 10.736 18.294 17.736 1.00 28.54 93 ARG A O 1
ATOM 624 N N . ALA A 1 94 ? 10.814 16.596 16.261 1.00 29.95 94 ALA A N 1
ATOM 625 C CA . ALA A 1 94 ? 9.389 16.300 16.354 1.00 29.76 94 ALA A CA 1
ATOM 626 C C . ALA A 1 94 ? 8.951 15.892 17.755 1.00 29.56 94 ALA A C 1
ATOM 627 O O . ALA A 1 94 ? 7.959 16.405 18.266 1.00 29.08 94 ALA A O 1
ATOM 629 N N . ILE A 1 95 ? 9.672 14.963 18.381 1.00 31.76 95 ILE A N 1
ATOM 630 C CA . ILE A 1 95 ? 9.290 14.546 19.724 1.00 32.54 95 ILE A CA 1
ATOM 631 C C . ILE A 1 95 ? 9.798 15.500 20.797 1.00 31.28 95 ILE A C 1
ATOM 632 O O . ILE A 1 9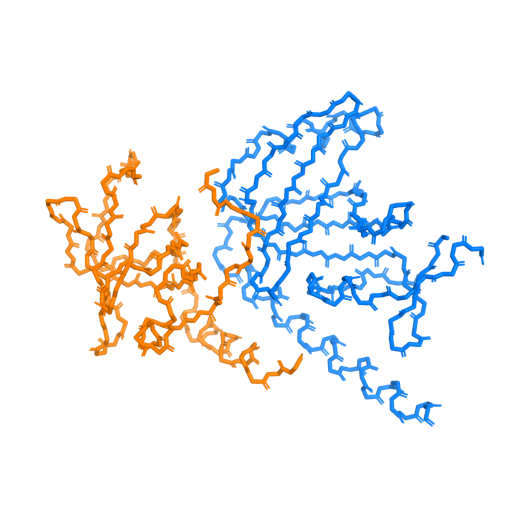5 ? 9.597 15.263 21.983 1.00 32.63 95 ILE A O 1
ATOM 637 N N . SER A 1 96 ? 10.455 16.577 20.378 1.00 31.46 96 SER A N 1
ATOM 638 C CA . SER A 1 96 ? 10.936 17.577 21.325 1.00 30.79 96 SER A CA 1
ATOM 639 C C . SER A 1 96 ? 9.791 18.575 21.507 1.00 29.62 96 SER A C 1
ATOM 640 O O . SER A 1 96 ? 9.828 19.437 22.386 1.00 30.11 96 SER A O 1
ATOM 643 N N . MET A 1 97 ? 8.769 18.437 20.666 1.00 27.19 97 MET A N 1
ATOM 644 C CA . MET A 1 97 ? 7.594 19.302 20.719 1.00 25.89 97 MET A CA 1
ATOM 645 C C . MET A 1 97 ? 6.697 18.928 21.899 1.00 25.71 97 MET A C 1
ATOM 646 O O . MET A 1 97 ? 6.805 17.837 22.457 1.00 27.64 97 MET A O 1
ATOM 651 N N . SER A 1 98 ? 5.804 19.838 22.269 1.00 25.49 98 SER A N 1
ATOM 652 C CA . SER A 1 98 ? 4.879 19.597 23.371 1.00 25.08 98 SER A CA 1
ATOM 653 C C . SER A 1 98 ? 3.468 19.870 22.876 1.00 22.38 98 SER A C 1
ATOM 654 O O . SER A 1 98 ? 3.274 20.668 21.959 1.00 22.59 98 SER A O 1
ATOM 657 N N . PRO A 1 99 ? 2.466 19.204 23.468 1.00 22.40 99 PRO A N 1
ATOM 658 C CA . PRO A 1 99 ? 1.084 19.438 23.041 1.00 21.80 99 PRO A CA 1
ATOM 659 C C . PRO A 1 99 ? 0.797 20.930 23.190 1.00 21.45 99 PRO A C 1
ATOM 660 O O . PRO A 1 99 ? 1.169 21.546 24.197 1.00 22.21 99 PRO A O 1
ATOM 664 N N . GLY A 1 100 ? 0.149 21.511 22.187 1.00 19.29 100 GLY A N 1
ATOM 665 C CA . GLY A 1 100 ? -0.144 22.932 22.237 1.00 18.30 100 GLY A CA 1
ATOM 666 C C . GLY A 1 100 ? 0.760 23.708 21.295 1.00 18.69 100 GLY A C 1
ATOM 667 O O . GLY A 1 100 ? 0.420 24.808 20.865 1.00 18.47 100 GLY A O 1
ATOM 668 N N . ASN A 1 101 ? 1.927 23.153 20.975 1.00 16.61 101 ASN A N 1
ATOM 669 C CA . ASN A 1 101 ? 2.829 23.834 20.052 1.00 16.60 101 ASN A CA 1
ATOM 670 C C . ASN A 1 101 ? 2.180 23.842 18.674 1.00 16.47 101 ASN A C 1
ATOM 671 O O . ASN A 1 101 ? 1.475 22.896 18.310 1.00 16.84 101 ASN A O 1
ATOM 676 N N . VAL A 1 102 ? 2.412 24.906 17.915 1.00 15.19 102 VAL A N 1
ATOM 677 C CA . VAL A 1 102 ? 1.860 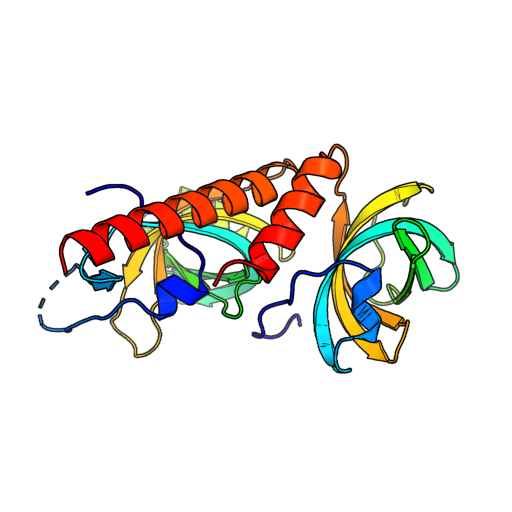25.017 16.570 1.00 15.96 102 VAL A CA 1
ATOM 678 C C . VAL A 1 102 ? 2.950 24.656 15.575 1.00 16.85 102 VAL A C 1
ATOM 679 O O . VAL A 1 102 ? 4.083 25.120 15.697 1.00 16.92 102 VAL A O 1
ATOM 683 N N . VAL A 1 103 ? 2.613 23.810 14.608 1.00 17.14 103 VAL A N 1
ATOM 684 C CA . VAL A 1 103 ? 3.576 23.398 13.596 1.00 17.51 103 VAL A CA 1
ATOM 685 C C . VAL A 1 103 ? 3.039 23.561 12.185 1.00 17.71 103 VAL A C 1
ATOM 686 O O . VAL A 1 103 ? 1.822 23.507 11.954 1.00 17.43 103 VAL A O 1
ATOM 690 N N . CYS A 1 104 ? 3.965 23.783 11.256 1.00 17.08 104 CYS A N 1
ATOM 691 C CA . CYS A 1 104 ? 3.670 23.887 9.833 1.00 16.68 104 CYS A CA 1
ATOM 692 C C . CYS A 1 104 ? 4.386 22.658 9.270 1.00 16.83 104 CYS A C 1
ATOM 693 O O . CYS A 1 104 ? 5.610 22.548 9.364 1.00 18.02 104 CYS A O 1
ATOM 696 N N . VAL A 1 105 ? 3.620 21.730 8.710 1.00 15.15 105 VAL A N 1
ATOM 697 C CA . VAL A 1 105 ? 4.186 20.493 8.182 1.00 16.90 105 VAL A CA 1
ATOM 698 C C . VAL A 1 105 ? 3.993 20.327 6.684 1.00 16.63 105 VAL A C 1
ATOM 699 O O . VAL A 1 105 ? 2.899 20.540 6.163 1.00 16.91 105 VAL A O 1
ATOM 703 N N . PHE A 1 106 ? 5.065 19.936 5.999 1.00 17.47 106 PHE A N 1
ATOM 704 C CA . PHE A 1 106 ? 5.003 19.693 4.564 1.00 19.58 106 PHE A CA 1
ATOM 705 C C . PHE A 1 106 ? 5.238 18.201 4.377 1.00 19.29 106 PHE A C 1
ATOM 706 O O . PHE A 1 106 ? 6.183 17.649 4.941 1.00 20.37 106 PHE A O 1
ATOM 714 N N . GLY A 1 107 ? 4.385 17.542 3.602 1.00 18.63 107 GLY A N 1
ATOM 715 C CA . GLY A 1 107 ? 4.565 16.116 3.398 1.00 20.14 107 GLY A CA 1
ATOM 716 C C . GLY A 1 107 ? 3.693 15.543 2.306 1.00 19.97 107 GLY A C 1
ATOM 717 O O . GLY A 1 107 ? 3.014 16.277 1.586 1.00 18.61 107 GLY A O 1
ATOM 718 N N . LYS A 1 108 ? 3.720 14.222 2.172 1.00 20.46 108 LYS A N 1
ATOM 719 C CA . LYS A 1 108 ? 2.912 13.558 1.163 1.00 23.40 108 LYS A CA 1
ATOM 720 C C . LYS A 1 108 ? 1.819 12.752 1.833 1.00 22.74 108 LYS A C 1
ATOM 721 O O . LYS A 1 108 ? 1.997 12.236 2.935 1.00 21.80 108 LYS A O 1
ATOM 727 N N . ILE A 1 109 ? 0.675 12.668 1.169 1.00 26.50 109 ILE A N 1
ATOM 728 C CA . ILE A 1 109 ? -0.447 11.920 1.700 1.00 29.69 109 ILE A CA 1
ATOM 729 C C . ILE A 1 109 ? -0.195 10.430 1.557 1.00 31.86 109 ILE A C 1
ATOM 730 O O . ILE A 1 109 ? 0.406 9.983 0.580 1.00 32.59 109 ILE A O 1
ATOM 735 N N . ASN A 1 110 ? -0.649 9.672 2.549 1.00 33.13 110 ASN A N 1
ATOM 736 C CA . ASN A 1 110 ? -0.498 8.224 2.562 1.00 33.90 110 ASN A CA 1
ATOM 737 C C . ASN A 1 110 ? -1.878 7.627 2.801 1.00 33.76 110 ASN A C 1
ATOM 738 O O . ASN A 1 110 ? -2.515 7.921 3.811 1.00 31.88 110 ASN A O 1
ATOM 743 N N . SER A 1 111 ? -2.335 6.785 1.879 1.00 33.45 111 SER A N 1
ATOM 744 C CA . SER A 1 111 ? -3.659 6.180 1.993 1.00 34.87 111 SER A CA 1
ATOM 745 C C . SER A 1 111 ? -3.660 4.663 2.156 1.00 35.14 111 SER A C 1
ATOM 746 O O . SER A 1 111 ? -4.580 3.988 1.690 1.00 36.06 111 SER A O 1
ATOM 749 N N . PHE A 1 112 ? -2.642 4.128 2.820 1.00 34.99 112 PHE A N 1
ATOM 750 C CA . PHE A 1 112 ? -2.550 2.687 3.035 1.00 36.72 112 PHE A CA 1
ATOM 751 C C . PHE A 1 112 ? -3.743 2.188 3.857 1.00 36.35 112 PHE A C 1
ATOM 752 O O . PHE A 1 112 ? -4.346 1.161 3.535 1.00 36.91 112 PHE A O 1
ATOM 760 N N . ARG A 1 113 ? -4.082 2.921 4.913 1.00 35.83 113 ARG A N 1
ATOM 761 C CA . ARG A 1 113 ? -5.209 2.560 5.773 1.00 34.66 113 ARG A CA 1
ATOM 762 C C . ARG A 1 113 ? -6.446 3.379 5.404 1.00 33.13 113 ARG A C 1
ATOM 763 O O . ARG A 1 113 ? -6.358 4.337 4.636 1.00 32.18 113 ARG A O 1
ATOM 771 N N . SER A 1 114 ? -7.595 3.003 5.957 1.00 31.01 114 SER A N 1
ATOM 772 C CA . SER A 1 114 ? -8.835 3.716 5.669 1.00 29.76 114 SER A CA 1
ATOM 773 C C . SER A 1 114 ? -8.730 5.186 6.069 1.00 29.52 114 SER A C 1
ATOM 774 O O . SER A 1 114 ? -9.420 6.036 5.510 1.00 30.86 114 SER A O 1
ATOM 777 N N . GLU A 1 115 ? -7.873 5.480 7.042 1.00 30.07 115 GLU A N 1
ATOM 778 C CA . GLU A 1 115 ? -7.672 6.854 7.486 1.00 30.62 115 GLU A CA 1
ATOM 779 C C . GLU A 1 115 ? -6.379 7.368 6.872 1.00 29.46 115 GLU A C 1
ATOM 780 O O . GLU A 1 115 ? -5.314 6.789 7.082 1.00 28.10 115 GLU A O 1
ATOM 786 N N . VAL A 1 116 ? -6.482 8.445 6.100 1.00 27.43 116 VAL A N 1
ATOM 787 C CA . VAL A 1 116 ? -5.317 9.042 5.465 1.00 27.57 116 VAL A CA 1
ATOM 788 C C . VAL A 1 116 ? -4.416 9.639 6.539 1.00 26.37 116 VAL A C 1
ATOM 789 O O . VAL A 1 116 ? -4.884 10.028 7.606 1.00 25.18 116 VAL A O 1
ATOM 793 N N . GLU A 1 117 ? -3.122 9.686 6.254 1.00 24.57 117 GLU A N 1
ATOM 794 C CA . GLU A 1 117 ? -2.145 10.252 7.174 1.00 24.87 117 GLU A CA 1
ATOM 795 C C . GLU A 1 117 ? -1.147 11.041 6.348 1.00 22.87 117 GLU A C 1
ATOM 796 O O . GLU A 1 117 ? -1.122 10.932 5.125 1.00 22.36 117 GLU A O 1
ATOM 802 N N . LEU A 1 118 ? -0.336 11.853 7.010 1.00 19.99 118 LEU A N 1
ATOM 803 C CA . LEU A 1 118 ? 0.641 12.658 6.301 1.00 19.59 118 LEU A CA 1
ATOM 804 C C . LEU A 1 118 ? 2.049 12.229 6.684 1.00 18.74 118 LEU A C 1
ATOM 805 O O . LEU A 1 118 ? 2.395 12.221 7.864 1.00 19.43 118 LEU A O 1
ATOM 810 N N . ILE A 1 119 ? 2.852 11.852 5.692 1.00 18.18 119 ILE A N 1
ATOM 811 C CA . ILE A 1 119 ? 4.229 11.461 5.961 1.00 18.70 119 ILE A CA 1
ATOM 812 C C . ILE A 1 119 ? 5.031 12.744 5.822 1.00 17.20 119 ILE A C 1
ATOM 813 O O . ILE A 1 119 ? 5.161 13.293 4.728 1.00 19.06 119 ILE A O 1
ATOM 818 N N . ALA A 1 120 ? 5.561 13.225 6.939 1.00 17.88 120 ALA A N 1
ATOM 819 C CA . ALA A 1 120 ? 6.310 14.474 6.955 1.00 18.15 120 ALA A CA 1
ATOM 820 C C . ALA A 1 120 ? 7.643 14.445 6.222 1.00 20.96 120 ALA A C 1
ATOM 821 O O . ALA A 1 120 ? 8.410 13.491 6.348 1.00 20.33 120 ALA A O 1
ATOM 823 N N . GLN A 1 121 ? 7.904 15.502 5.459 1.00 20.58 121 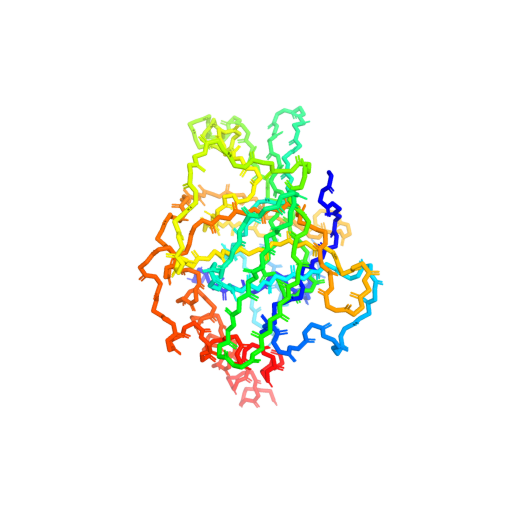GLN A N 1
ATOM 824 C CA . GLN A 1 121 ? 9.165 15.642 4.740 1.00 22.83 121 GLN A CA 1
ATOM 825 C C . GLN A 1 121 ? 9.954 16.730 5.456 1.00 23.22 121 GLN A C 1
ATOM 826 O O . GLN A 1 121 ? 11.184 16.701 5.507 1.00 22.87 121 GLN A O 1
ATOM 832 N N . SER A 1 122 ? 9.230 17.693 6.019 1.00 22.63 122 SER A N 1
ATOM 833 C CA . SER A 1 122 ? 9.848 18.778 6.767 1.00 22.10 122 SER A CA 1
ATOM 834 C C . SER A 1 122 ? 8.786 19.505 7.570 1.00 21.80 122 SER A C 1
ATOM 835 O O . SER A 1 122 ? 7.599 19.443 7.244 1.00 20.42 122 SER A O 1
ATOM 838 N N . PHE A 1 123 ? 9.210 20.163 8.641 1.00 21.00 123 PHE A N 1
ATOM 839 C CA . PHE A 1 123 ? 8.281 20.927 9.457 1.00 21.31 123 PHE A CA 1
ATOM 840 C C . PHE A 1 123 ? 9.024 21.997 10.229 1.00 22.12 123 PHE A C 1
ATOM 841 O O . PHE A 1 123 ? 10.248 21.950 10.381 1.00 23.79 123 PHE A O 1
ATOM 849 N N . GLU A 1 124 ? 8.275 22.974 10.711 1.00 21.45 124 GLU A N 1
ATOM 850 C CA . GLU A 1 124 ? 8.863 24.040 11.488 1.00 23.27 124 GLU A CA 1
ATOM 851 C C . GLU A 1 124 ? 7.851 24.411 12.545 1.00 21.74 124 GLU A C 1
ATOM 852 O O . GLU A 1 124 ? 6.646 24.376 12.294 1.00 20.79 124 GLU A O 1
ATOM 858 N N . GLU A 1 125 ? 8.331 24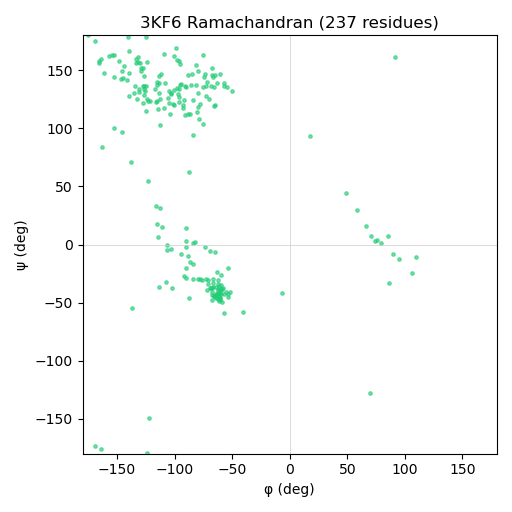.733 13.735 1.00 20.52 125 GLU A N 1
ATOM 859 C CA . GLU A 1 125 ? 7.427 25.150 14.789 1.00 20.98 125 GLU A CA 1
ATOM 860 C C . GLU A 1 125 ? 7.125 26.619 14.531 1.00 21.99 125 GLU A C 1
ATOM 861 O O . GLU A 1 125 ? 8.022 27.391 14.180 1.00 22.33 125 GLU A O 1
ATOM 867 N N . LEU A 1 126 ? 5.861 27.002 14.673 1.00 19.95 126 LEU A N 1
ATOM 868 C CA . LEU A 1 126 ? 5.463 28.392 14.468 1.00 21.00 126 LEU A CA 1
ATOM 869 C C . LEU A 1 126 ? 5.242 28.996 15.844 1.00 22.23 126 LEU A C 1
ATOM 870 O O . LEU A 1 126 ? 4.305 28.621 16.549 1.00 24.17 126 LEU A O 1
ATOM 875 N N . ARG A 1 127 ? 6.108 29.930 16.228 1.00 21.28 127 ARG A N 1
ATOM 876 C CA . ARG A 1 127 ? 6.002 30.546 17.540 1.00 22.56 127 ARG A CA 1
ATOM 877 C C . ARG A 1 127 ? 5.490 31.979 17.506 1.00 22.82 127 ARG A C 1
ATOM 878 O O . ARG A 1 127 ? 5.345 32.615 18.546 1.00 24.51 127 ARG A O 1
ATOM 886 N N . ASP A 1 128 ? 5.224 32.488 16.309 1.00 23.92 128 ASP A N 1
ATOM 887 C CA . ASP A 1 128 ? 4.679 33.831 16.159 1.00 25.84 128 ASP A CA 1
ATOM 888 C C . ASP A 1 128 ? 3.166 33.624 16.119 1.00 26.40 128 ASP A C 1
ATOM 889 O O . ASP A 1 128 ? 2.657 32.956 15.224 1.00 23.94 128 ASP A O 1
ATOM 894 N N . PRO A 1 129 ? 2.431 34.184 17.093 1.00 26.48 129 PRO A N 1
ATOM 895 C CA . PRO A 1 129 ? 0.971 34.036 17.139 1.00 27.42 129 PRO A CA 1
ATOM 896 C C . PRO A 1 129 ? 0.238 34.449 15.862 1.00 27.76 129 PRO A C 1
ATOM 897 O O . PRO A 1 129 ? -0.900 34.040 15.638 1.00 30.40 129 PRO A O 1
ATOM 901 N N . ASN A 1 130 ? 0.886 35.257 15.031 1.00 24.51 130 ASN A N 1
ATOM 902 C CA . ASN A 1 130 ? 0.274 35.712 13.789 1.00 24.46 130 ASN A CA 1
ATOM 903 C C . ASN A 1 130 ? 0.420 34.722 12.641 1.00 24.26 130 ASN A C 1
ATOM 904 O O . ASN A 1 130 ? -0.298 34.812 11.645 1.00 22.00 130 ASN A O 1
ATOM 909 N N . ASP A 1 131 ? 1.341 33.772 12.778 1.00 23.19 131 ASP A N 1
ATOM 910 C CA . ASP A 1 131 ? 1.557 32.785 11.722 1.00 25.42 131 ASP A CA 1
ATOM 911 C C . ASP A 1 131 ? 0.326 31.938 11.441 1.00 22.62 131 ASP A C 1
ATOM 912 O O . ASP A 1 131 ? 0.078 31.560 10.294 1.00 21.69 131 ASP A O 1
ATOM 917 N N . GLU A 1 132 ? -0.443 31.620 12.476 1.00 21.41 132 GLU A N 1
ATOM 918 C CA . GLU A 1 132 ? -1.619 30.789 12.261 1.00 21.02 132 GLU A CA 1
ATOM 919 C C . GLU A 1 132 ? -2.742 31.420 11.455 1.00 18.61 132 GLU A C 1
ATOM 920 O O . GLU A 1 132 ? -3.264 30.782 10.543 1.00 17.30 132 GLU A O 1
ATOM 926 N N . TRP A 1 133 ? -3.140 32.653 11.764 1.00 17.61 133 TRP A N 1
ATOM 927 C CA . TRP A 1 133 ? -4.210 33.227 10.965 1.00 14.94 133 TRP A CA 1
ATOM 928 C C . TRP A 1 133 ? -3.754 33.453 9.530 1.00 16.38 133 TRP A C 1
ATOM 929 O O . TRP A 1 133 ? -4.567 33.387 8.612 1.00 16.53 133 TRP A O 1
ATOM 940 N N . LYS A 1 134 ? -2.461 33.703 9.327 1.00 15.44 134 LYS A N 1
ATOM 941 C CA . LYS A 1 134 ? -1.944 33.887 7.976 1.00 17.10 134 LYS A CA 1
ATOM 942 C C . LYS A 1 134 ? -2.075 32.552 7.233 1.00 17.16 134 LYS A C 1
ATOM 943 O O . LYS A 1 134 ? -2.368 32.520 6.040 1.00 19.28 134 LYS A O 1
ATOM 949 N N . ALA A 1 135 ? -1.865 31.451 7.951 1.00 17.26 135 ALA A N 1
ATOM 950 C CA . ALA A 1 135 ? -1.980 30.121 7.354 1.00 17.39 135 ALA A CA 1
ATOM 951 C C . ALA A 1 135 ? -3.435 29.849 6.980 1.00 17.14 135 ALA A C 1
ATOM 952 O O . ALA A 1 135 ? -3.717 29.230 5.949 1.00 15.75 135 ALA A O 1
ATOM 954 N N . TRP A 1 136 ? -4.358 30.310 7.824 1.00 14.64 136 TRP A N 1
ATOM 955 C CA . TRP A 1 136 ? -5.777 30.125 7.542 1.00 15.23 136 TRP A CA 1
ATOM 956 C C . TRP A 1 136 ? 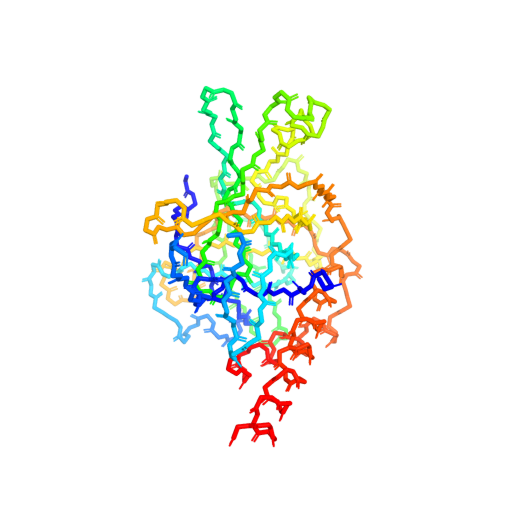-6.158 30.960 6.324 1.00 15.80 136 TRP A C 1
ATOM 957 O O . TRP A 1 136 ? -6.912 30.506 5.467 1.00 16.56 136 TRP A O 1
ATOM 968 N N . GLN A 1 137 ? -5.628 32.180 6.259 1.00 17.02 137 GLN A N 1
ATOM 969 C CA . GLN A 1 137 ? -5.903 33.085 5.140 1.00 18.22 137 GLN A CA 1
ATOM 970 C C . GLN A 1 137 ? -5.471 32.442 3.823 1.00 18.32 137 GLN A C 1
ATOM 971 O O . GLN A 1 137 ? -6.237 32.395 2.853 1.00 19.96 137 GLN A O 1
ATOM 977 N N . LYS A 1 138 ? -4.241 31.941 3.804 1.00 18.66 138 LYS A N 1
ATOM 978 C CA . LYS A 1 138 ? -3.689 31.293 2.619 1.00 19.86 138 LYS A CA 1
ATOM 979 C C . LYS A 1 138 ? -4.549 30.116 2.162 1.00 19.85 138 LYS A C 1
ATOM 980 O O . LYS A 1 138 ? -4.793 29.932 0.965 1.00 19.82 138 LYS A O 1
ATOM 986 N N . ARG A 1 139 ? -5.007 29.311 3.115 1.00 17.37 139 ARG A N 1
ATOM 987 C CA . ARG A 1 139 ? -5.824 28.149 2.788 1.00 16.71 139 ARG A CA 1
ATOM 988 C C . ARG A 1 139 ? -7.213 28.477 2.254 1.00 16.94 139 ARG A C 1
ATOM 989 O O . ARG A 1 139 ? -7.709 27.801 1.355 1.00 16.92 139 ARG A O 1
ATOM 997 N N . MET A 1 140 ? -7.847 29.511 2.793 1.00 16.19 140 MET A N 1
ATOM 998 C CA . MET A 1 140 ? -9.169 29.869 2.303 1.00 17.08 140 MET A CA 1
ATOM 999 C C . MET A 1 140 ? -9.065 30.434 0.886 1.00 18.40 140 MET A C 1
ATOM 1000 O O . MET A 1 140 ? -9.914 30.156 0.037 1.00 22.25 140 MET A O 1
ATOM 1005 N N . ARG A 1 141 ? -8.013 31.200 0.627 1.00 20.79 141 ARG A N 1
ATOM 1006 C CA . ARG A 1 141 ? -7.812 31.783 -0.694 1.00 22.92 141 ARG A CA 1
ATOM 1007 C C . ARG A 1 141 ? -7.511 30.683 -1.711 1.00 23.20 141 ARG A C 1
ATOM 1008 O O . ARG A 1 141 ? -8.049 30.684 -2.819 1.00 22.29 141 ARG A O 1
ATOM 1016 N N . TYR A 1 142 ? -6.653 29.743 -1.326 1.00 21.40 142 TYR A N 1
ATOM 1017 C CA . TYR A 1 142 ? -6.284 28.642 -2.207 1.00 21.56 142 TYR A CA 1
ATOM 1018 C C . TYR A 1 142 ? -7.503 27.793 -2.554 1.00 20.89 142 TYR A C 1
ATOM 1019 O O . TYR A 1 142 ? -7.730 27.461 -3.721 1.00 21.41 142 TYR A O 1
ATOM 1028 N N . LYS A 1 143 ? -8.293 27.444 -1.543 1.00 20.40 143 LYS A N 1
ATOM 1029 C CA . LYS A 1 143 ? -9.483 26.632 -1.767 1.00 20.46 143 LYS A CA 1
ATOM 1030 C C . LYS A 1 143 ? -10.491 27.342 -2.668 1.00 21.86 143 LYS A C 1
ATOM 1031 O O . LYS A 1 143 ? -11.115 26.719 -3.525 1.00 22.96 143 LYS A O 1
ATOM 1037 N N . LYS A 1 144 ? -10.658 28.645 -2.471 1.00 22.27 144 LYS A N 1
ATOM 1038 C CA . LYS A 1 144 ? -11.607 29.396 -3.287 1.00 24.46 144 LYS A CA 1
ATOM 1039 C C . LYS A 1 144 ? -11.178 29.407 -4.749 1.00 24.55 144 LYS A C 1
ATOM 1040 O O . LYS A 1 144 ? -12.005 29.216 -5.644 1.00 25.13 144 LYS A O 1
ATOM 1046 N N . ASN A 1 145 ? -9.889 29.610 -4.993 1.00 25.00 145 ASN A N 1
ATOM 1047 C CA . ASN A 1 145 ? -9.389 29.628 -6.362 1.00 27.13 145 ASN A CA 1
ATOM 1048 C C . ASN A 1 145 ? -9.514 28.265 -7.036 1.00 27.74 145 ASN A C 1
ATOM 1049 O O . ASN A 1 145 ? -9.943 28.177 -8.188 1.00 26.91 145 ASN A O 1
ATOM 1054 N N . LEU A 1 146 ? -9.147 27.198 -6.332 1.00 27.57 146 LEU A N 1
ATOM 1055 C CA . LEU A 1 146 ? -9.257 25.872 -6.928 1.00 28.66 146 LEU A CA 1
ATOM 1056 C C . LEU A 1 146 ? -10.712 25.525 -7.225 1.00 29.45 146 LEU A C 1
ATOM 1057 O O . LEU A 1 146 ? -11.008 24.884 -8.233 1.00 29.85 146 LEU A O 1
ATOM 1062 N N . THR A 1 147 ? -11.620 25.956 -6.354 1.00 28.97 147 THR A N 1
ATOM 1063 C CA . THR A 1 147 ? -13.044 25.688 -6.542 1.00 29.85 147 THR A CA 1
ATOM 1064 C C . THR A 1 147 ? -13.554 26.355 -7.821 1.00 30.77 147 THR A C 1
ATOM 1065 O O . THR A 1 147 ? -14.314 25.751 -8.578 1.00 29.75 147 THR A O 1
ATOM 1069 N N . LYS A 1 148 ? -13.134 27.596 -8.056 1.00 31.95 148 LYS A N 1
ATOM 1070 C CA . LYS A 1 148 ? -13.547 28.334 -9.246 1.00 34.07 148 LYS A CA 1
ATOM 1071 C C . LYS A 1 148 ? -13.025 27.659 -10.508 1.00 33.87 148 LYS A C 1
ATOM 1072 O O . LYS A 1 148 ? -13.755 27.499 -11.488 1.00 32.77 148 LYS A O 1
ATOM 1078 N N . ILE A 1 149 ? -11.755 27.272 -10.475 1.00 32.89 149 ILE A N 1
ATOM 1079 C CA . ILE A 1 149 ? -11.130 26.607 -11.612 1.00 32.66 149 ILE A CA 1
ATOM 1080 C C . ILE A 1 149 ? -11.860 25.308 -11.916 1.00 33.88 149 ILE A C 1
ATOM 1081 O O . ILE A 1 149 ? -12.176 25.014 -13.068 1.00 33.32 149 ILE A O 1
ATOM 1086 N N . SER A 1 150 ? -12.133 24.535 -10.870 1.00 34.74 150 SER A N 1
ATOM 1087 C CA . SER A 1 150 ? -12.829 23.265 -11.017 1.00 36.50 150 SER A CA 1
ATOM 1088 C C . SER A 1 150 ? -14.212 23.456 -11.627 1.00 37.66 150 S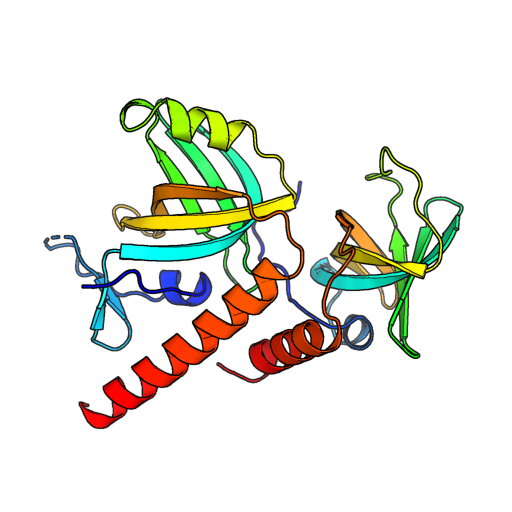ER A C 1
ATOM 1089 O O . SER A 1 150 ? -14.657 22.640 -12.433 1.00 38.52 150 SER A O 1
ATOM 1092 N N . LYS A 1 151 ? -14.887 24.536 -11.242 1.00 39.18 151 LYS A N 1
ATOM 1093 C CA . LYS A 1 151 ? -16.222 24.824 -11.754 1.00 41.99 151 LYS A CA 1
ATOM 1094 C C . LYS A 1 151 ? -16.200 25.285 -13.208 1.00 43.24 151 LYS A C 1
ATOM 1095 O O . LYS A 1 151 ? -17.156 25.049 -13.952 1.00 42.51 151 LYS A O 1
ATOM 1101 N N . ASN A 1 152 ? -15.115 25.939 -13.613 1.00 44.28 152 ASN A N 1
ATOM 1102 C CA . ASN A 1 152 ? -14.991 26.423 -14.984 1.00 46.57 152 ASN A CA 1
ATOM 1103 C C . ASN A 1 152 ? -14.578 25.323 -15.957 1.00 48.22 152 ASN A C 1
ATOM 1104 O O . ASN A 1 152 ? -14.925 25.370 -17.137 1.00 48.73 152 ASN A O 1
ATOM 1109 N N . HIS A 1 153 ? -13.835 24.339 -15.462 1.00 49.71 153 HIS A N 1
ATOM 1110 C CA . HIS A 1 153 ? -13.371 23.242 -16.299 1.00 52.05 153 HIS A CA 1
ATOM 1111 C C . HIS A 1 153 ? -14.361 22.083 -16.308 1.00 53.39 153 HIS A C 1
ATOM 1112 O O . HIS A 1 153 ? -14.346 21.250 -17.216 1.00 53.74 153 HIS A O 1
ATOM 1119 N N . HIS A 1 154 ? -15.220 22.031 -15.295 1.00 54.97 154 HIS A N 1
ATOM 1120 C CA . HIS A 1 154 ? -16.233 20.985 -15.209 1.00 57.16 154 HIS A CA 1
ATOM 1121 C C . HIS A 1 154 ? -17.635 21.536 -15.459 1.00 57.89 154 HIS A C 1
ATOM 1122 O O . HIS A 1 154 ? -18.255 21.145 -16.470 1.00 58.66 154 HIS A O 1
ATOM 1129 N N . PRO B 2 1 ? -5.057 13.278 26.749 1.00 48.02 498 PRO B N 1
ATOM 1130 C CA . PRO B 2 1 ? -5.903 14.065 27.676 1.00 47.03 498 PRO B CA 1
ATOM 1131 C C . PRO B 2 1 ? -6.745 15.099 26.936 1.00 45.45 498 PRO B C 1
ATOM 1132 O O . PRO B 2 1 ? -7.744 15.594 27.461 1.00 45.91 498 PRO B O 1
ATOM 1136 N N . LEU B 2 2 ? -6.332 15.424 25.717 1.00 43.47 499 LEU B N 1
ATOM 1137 C CA . LEU B 2 2 ? -7.055 16.392 24.910 1.00 41.03 499 LEU B CA 1
ATOM 1138 C C . LEU B 2 2 ? -8.220 15.747 24.166 1.00 37.87 499 LEU B C 1
ATOM 1139 O O . LEU B 2 2 ? -9.225 16.396 23.899 1.00 37.34 499 LEU B O 1
ATOM 1144 N N . GLY B 2 3 ? -8.080 14.468 23.837 1.00 35.94 500 GLY B N 1
ATOM 1145 C CA . GLY B 2 3 ? -9.129 13.782 23.106 1.00 33.51 500 GLY B CA 1
ATOM 1146 C C . GLY B 2 3 ? -8.829 13.932 21.631 1.00 30.81 500 GLY B C 1
ATOM 1147 O O . GLY B 2 3 ? -8.071 14.820 21.247 1.00 31.38 500 GLY B O 1
ATOM 1148 N N . SER B 2 4 ? -9.427 13.085 20.804 1.00 27.34 501 SER B N 1
ATOM 1149 C CA . SER B 2 4 ? -9.180 13.124 19.371 1.00 26.06 501 SER B CA 1
ATOM 1150 C C . SER B 2 4 ? -10.127 14.033 18.601 1.00 20.83 501 SER B C 1
ATOM 1151 O O . SER B 2 4 ? -10.051 14.107 17.380 1.00 22.37 501 SER B O 1
ATOM 1154 N N . ASP B 2 5 ? -11.014 14.728 19.301 1.00 19.01 502 ASP B N 1
ATOM 1155 C CA . ASP B 2 5 ? -11.947 15.615 18.618 1.00 17.04 502 ASP B CA 1
ATOM 1156 C C . ASP B 2 5 ? -11.284 16.937 18.254 1.00 17.50 502 ASP B C 1
ATOM 1157 O O . ASP B 2 5 ? -10.371 17.394 18.943 1.00 19.62 502 ASP B O 1
ATOM 1162 N N . SER B 2 6 ? -11.738 17.525 17.151 1.00 15.07 503 SER B N 1
ATOM 1163 C CA . SER B 2 6 ? -11.208 18.793 16.658 1.00 15.86 503 SER B CA 1
ATOM 1164 C C . SER B 2 6 ? -11.925 19.956 17.332 1.00 16.53 503 SER B C 1
ATOM 1165 O O . SER B 2 6 ? -13.145 19.944 17.484 1.00 18.16 503 SER B O 1
ATOM 1168 N N . ALA B 2 7 ? -11.160 20.966 17.731 1.00 15.17 504 ALA B N 1
ATOM 1169 C CA . ALA B 2 7 ? -11.737 22.126 18.393 1.00 14.84 504 ALA B CA 1
ATOM 1170 C C . ALA B 2 7 ? -12.502 23.038 17.434 1.00 16.26 504 ALA B C 1
ATOM 1171 O O . ALA B 2 7 ? -12.167 23.145 16.247 1.00 16.76 504 ALA B O 1
ATOM 1173 N N . LYS B 2 8 ? -13.561 23.664 17.942 1.00 15.28 505 LYS B N 1
ATOM 1174 C CA . LYS B 2 8 ? -14.342 24.612 17.153 1.00 16.85 505 LYS B CA 1
ATOM 1175 C C . LYS B 2 8 ? -13.744 25.982 17.434 1.00 16.18 505 LYS B C 1
ATOM 1176 O O . LYS B 2 8 ? -13.713 26.426 18.585 1.00 16.58 505 LYS B O 1
ATOM 1182 N N . LEU B 2 9 ? -13.260 26.640 16.388 1.00 14.29 506 LEU B N 1
ATOM 1183 C CA . LEU B 2 9 ? -12.662 27.963 16.516 1.00 15.27 506 LEU B CA 1
ATOM 1184 C C . LEU B 2 9 ? -13.779 28.995 16.566 1.00 16.22 506 LEU B C 1
ATOM 1185 O O . LEU B 2 9 ? -14.487 29.198 15.579 1.00 16.61 506 LEU B O 1
ATOM 1190 N N . ILE B 2 10 ? -13.922 29.659 17.711 1.00 15.43 507 ILE B N 1
ATOM 1191 C CA . ILE B 2 10 ? -14.993 30.639 17.892 1.00 16.11 507 ILE B CA 1
ATOM 1192 C C . ILE B 2 10 ? -14.564 31.880 18.670 1.00 16.55 507 ILE B C 1
ATOM 1193 O O . ILE B 2 10 ? -13.429 31.990 19.116 1.00 15.41 507 ILE B O 1
ATOM 1198 N N . PHE B 2 11 ? -15.497 32.816 18.825 1.00 16.90 508 PHE B N 1
ATOM 1199 C CA . PHE B 2 11 ? -15.245 34.017 19.605 1.00 17.95 508 PHE B CA 1
ATOM 1200 C C . PHE B 2 11 ? -15.847 33.730 20.970 1.00 17.88 508 PHE B C 1
ATOM 1201 O O . PHE B 2 11 ? -16.710 32.862 21.099 1.00 17.71 508 PHE B O 1
ATOM 1209 N N . ILE B 2 12 ? -15.393 34.446 21.992 1.00 18.01 509 ILE B N 1
ATOM 1210 C CA . ILE B 2 12 ? -15.931 34.229 23.323 1.00 19.03 509 ILE B CA 1
ATOM 1211 C C . ILE B 2 12 ? -17.441 34.452 23.339 1.00 20.28 509 ILE B C 1
ATOM 1212 O O . ILE B 2 12 ? -18.171 33.728 24.018 1.00 20.50 509 ILE B O 1
ATOM 1217 N N . ASN B 2 13 ? -17.909 35.435 22.574 1.00 22.06 510 ASN B N 1
ATOM 1218 C CA . ASN B 2 13 ? -19.336 35.733 22.522 1.00 25.21 510 ASN B CA 1
ATOM 1219 C C . ASN B 2 13 ? -20.180 34.608 21.919 1.00 24.91 510 ASN B C 1
ATOM 1220 O O . ASN B 2 13 ? -21.410 34.689 21.924 1.00 26.43 510 ASN B O 1
ATOM 1225 N N . GLN B 2 14 ? -19.533 33.565 21.404 1.00 24.38 511 GLN B N 1
ATOM 1226 C CA . GLN B 2 14 ? -20.256 32.442 20.804 1.00 22.69 511 GLN B CA 1
ATOM 1227 C C . GLN B 2 14 ? -20.231 31.196 21.680 1.00 24.06 511 GLN B C 1
ATOM 1228 O O . GLN B 2 14 ? -20.862 30.191 21.363 1.00 24.21 511 GLN B O 1
ATOM 1234 N N . ILE B 2 15 ? -19.496 31.253 22.784 1.00 24.16 512 ILE B N 1
ATOM 1235 C CA . ILE B 2 15 ? -19.399 30.098 23.663 1.00 23.40 512 ILE B CA 1
ATOM 1236 C C . ILE B 2 15 ? -20.759 29.585 24.133 1.00 25.73 512 ILE B C 1
ATOM 1237 O O . ILE B 2 15 ? -20.981 28.377 24.183 1.00 23.09 512 ILE B O 1
ATOM 1242 N N . ASN B 2 16 ? -21.664 30.501 24.463 1.00 28.70 513 ASN B N 1
ATOM 1243 C CA . ASN B 2 16 ? -22.989 30.113 24.933 1.00 33.01 513 ASN B CA 1
ATOM 1244 C C . ASN B 2 16 ? -23.889 29.582 23.821 1.00 34.65 513 ASN B C 1
ATOM 1245 O O . ASN B 2 16 ? -25.024 29.179 24.076 1.00 36.56 513 ASN B O 1
ATOM 1250 N N . ASP B 2 17 ? -23.386 29.589 22.590 1.00 35.41 514 ASP B N 1
ATOM 1251 C CA . ASP B 2 17 ? -24.144 29.069 21.457 1.00 36.43 514 ASP B CA 1
ATOM 1252 C C . ASP B 2 17 ? -23.750 27.615 21.227 1.00 35.78 514 ASP B C 1
ATOM 1253 O O . ASP B 2 17 ? -24.367 26.916 20.424 1.00 36.58 514 ASP B O 1
ATOM 1258 N N . CYS B 2 18 ? -22.719 27.163 21.934 1.00 35.06 515 CYS B N 1
ATOM 1259 C CA . CYS B 2 18 ? -22.230 25.796 21.778 1.00 35.33 515 CYS B CA 1
ATOM 1260 C C . CYS B 2 18 ? -22.706 24.839 22.866 1.00 35.46 515 CYS B C 1
ATOM 1261 O O . CYS B 2 18 ? -23.158 25.261 23.930 1.00 36.09 515 CYS B O 1
ATOM 1264 N N . LYS B 2 19 ? -22.595 23.545 22.583 1.00 35.58 516 LYS B N 1
ATOM 1265 C CA . LYS B 2 19 ? -23.031 22.493 23.499 1.00 36.43 516 LYS B CA 1
ATOM 1266 C C . LYS B 2 19 ? -21.991 22.123 24.549 1.00 35.90 516 LYS B C 1
ATOM 1267 O O . LYS B 2 19 ? -20.788 22.151 24.285 1.00 35.74 516 LYS B O 1
ATOM 1273 N N . ASP B 2 20 ? -22.461 21.761 25.739 1.00 34.95 517 ASP B N 1
ATOM 1274 C CA . ASP B 2 20 ? -21.560 21.367 26.816 1.00 34.65 517 ASP B CA 1
ATOM 1275 C C . ASP B 2 20 ? -20.788 20.112 26.412 1.00 32.67 517 ASP B C 1
ATOM 1276 O O . ASP B 2 20 ? -21.351 19.196 25.813 1.00 33.36 517 ASP B O 1
ATOM 1281 N N . GLY B 2 21 ? -19.500 20.080 26.743 1.00 29.37 518 GLY B N 1
ATOM 1282 C CA . GLY B 2 21 ? -18.663 18.939 26.416 1.00 28.01 518 GLY B CA 1
ATOM 1283 C C . GLY B 2 21 ? -17.914 19.130 25.108 1.00 26.12 518 GLY B C 1
ATOM 1284 O O . GLY B 2 21 ? -16.993 18.388 24.781 1.00 27.63 518 GLY B O 1
ATOM 1285 N N . GLN B 2 22 ? -18.316 20.144 24.360 1.00 25.77 519 GLN B N 1
ATOM 1286 C CA . GLN B 2 22 ? -17.707 20.450 23.075 1.00 24.67 519 GLN B CA 1
ATOM 1287 C C . GLN B 2 22 ? -16.346 21.119 23.259 1.00 23.12 519 GLN B C 1
ATOM 1288 O O . GLN B 2 22 ? -16.192 22.000 24.106 1.00 22.35 519 GLN B O 1
ATOM 1294 N N . LYS B 2 23 ? -15.356 20.686 22.481 1.00 19.91 520 LYS B N 1
ATOM 1295 C CA . LYS B 2 23 ? -14.022 21.282 22.565 1.00 18.61 520 LYS B CA 1
ATOM 1296 C C . LYS B 2 23 ? -14.040 22.590 21.788 1.00 17.41 520 LYS B C 1
ATOM 1297 O O . LYS B 2 23 ? -14.475 22.630 20.642 1.00 15.41 520 LYS B O 1
ATOM 1303 N N . LEU B 2 24 ? -13.541 23.655 22.412 1.00 17.20 521 LEU B N 1
ATOM 1304 C CA . LEU B 2 24 ? -13.549 24.975 21.794 1.00 15.67 521 LEU B CA 1
ATOM 1305 C C . LEU B 2 24 ? -12.181 25.639 21.835 1.00 16.13 521 LEU B C 1
ATOM 1306 O O . LEU B 2 24 ? -11.399 25.399 22.747 1.00 18.26 521 LEU B O 1
ATOM 1311 N N . ARG B 2 25 ? -11.901 26.469 20.840 1.00 14.98 522 ARG B N 1
ATOM 1312 C CA . ARG B 2 25 ? -10.656 27.227 20.833 1.00 15.23 522 ARG B CA 1
ATOM 1313 C C . ARG B 2 25 ? -11.025 28.695 20.661 1.00 15.90 522 ARG B C 1
ATOM 1314 O O . ARG B 2 25 ? -11.782 29.051 19.754 1.00 14.88 522 ARG B O 1
ATOM 1322 N N . PHE B 2 26 ? -10.502 29.548 21.539 1.00 14.33 523 PHE B N 1
ATOM 1323 C CA . PHE B 2 26 ? -10.795 30.971 21.463 1.00 14.52 523 PHE B CA 1
ATOM 1324 C C . PHE B 2 26 ? -9.694 31.817 22.085 1.00 14.73 523 PHE B C 1
ATOM 1325 O O . PHE B 2 26 ? -8.854 31.317 22.840 1.00 14.59 523 PHE B O 1
ATOM 1333 N N . LEU B 2 27 ? -9.715 33.102 21.753 1.00 13.74 524 LEU B N 1
ATOM 1334 C CA . LEU B 2 27 ? -8.743 34.062 22.255 1.00 15.32 524 LEU B CA 1
ATOM 1335 C C . LEU B 2 27 ? -9.455 34.970 23.251 1.00 16.15 524 LEU B C 1
ATOM 1336 O O . LEU B 2 27 ? -10.596 35.376 23.027 1.00 17.10 524 LEU B O 1
ATOM 1341 N N . GLY B 2 28 ? -8.786 35.289 24.352 1.00 16.22 525 GLY B N 1
ATOM 1342 C CA . GLY B 2 28 ? -9.402 36.143 25.350 1.00 17.79 525 GLY B CA 1
ATOM 1343 C C . GLY B 2 28 ? -8.393 37.005 26.078 1.00 19.34 525 GLY B C 1
ATOM 1344 O O . GLY B 2 28 ? -7.201 36.685 26.122 1.00 17.40 525 GLY B O 1
ATOM 1345 N N . CYS B 2 29 ? -8.883 38.099 26.655 1.00 18.61 526 CYS B N 1
ATOM 1346 C CA . CYS B 2 29 ? -8.046 39.042 27.384 1.00 19.31 526 CYS B CA 1
ATOM 1347 C C . CYS B 2 29 ? -8.217 38.841 28.892 1.00 19.42 526 CYS B C 1
ATOM 1348 O O . CYS B 2 29 ? -9.342 38.820 29.399 1.00 17.57 526 CYS B O 1
ATOM 1351 N N . VAL B 2 30 ? -7.103 38.705 29.607 1.00 18.17 527 VAL B N 1
ATOM 1352 C CA . VAL B 2 30 ? -7.166 38.468 31.046 1.00 19.57 527 VAL B CA 1
ATOM 1353 C C . VAL B 2 30 ? -7.767 39.615 31.848 1.00 20.58 527 VAL B C 1
ATOM 1354 O O . VAL B 2 30 ? -7.259 40.736 31.834 1.00 21.34 527 VAL B O 1
ATOM 1358 N N . GLN B 2 31 ? -8.862 39.328 32.543 1.00 20.27 528 GLN B N 1
ATOM 1359 C CA . GLN B 2 31 ? -9.518 40.334 33.371 1.00 24.20 528 GLN B CA 1
ATOM 1360 C C . GLN B 2 31 ? -9.146 40.088 34.830 1.00 25.58 528 GLN B C 1
ATOM 1361 O O . GLN B 2 31 ? -8.951 41.033 35.601 1.00 26.01 528 GLN B O 1
ATOM 1367 N N . SER B 2 32 ? -9.050 38.814 35.201 1.00 26.46 529 SER B N 1
ATOM 1368 C CA . SER B 2 32 ? -8.696 38.433 36.564 1.00 30.76 529 SER B CA 1
ATOM 1369 C C . SER B 2 32 ? -8.304 36.959 36.644 1.00 32.89 529 SER B C 1
ATOM 1370 O O . SER B 2 32 ? -8.678 36.156 35.789 1.00 31.57 529 SER B O 1
ATOM 1373 N N . TYR B 2 33 ? -7.554 36.610 37.684 1.00 34.97 530 TYR B N 1
ATOM 1374 C CA . TYR B 2 33 ? -7.090 35.242 37.878 1.00 37.51 530 TYR B CA 1
ATOM 1375 C C . TYR B 2 33 ? -7.043 34.937 39.373 1.00 40.00 530 TYR B C 1
ATOM 1376 O O . TYR B 2 33 ? -6.072 35.277 40.053 1.00 41.19 530 TYR B O 1
ATOM 1385 N N . LYS B 2 34 ? -8.097 34.300 39.881 1.00 40.97 531 LYS B N 1
ATOM 1386 C CA . LYS B 2 34 ? -8.181 33.971 41.304 1.00 42.44 531 LYS B CA 1
ATOM 1387 C C . LYS B 2 34 ? -8.904 32.652 41.579 1.00 41.66 531 LYS B C 1
ATOM 1388 O O . LYS B 2 34 ? -9.808 32.262 40.843 1.00 41.11 531 LYS B O 1
ATOM 1394 N N . ASN B 2 35 ? -8.503 31.980 42.656 1.00 40.47 532 ASN B N 1
ATOM 1395 C CA . ASN B 2 35 ? -9.117 30.720 43.067 1.00 39.59 532 ASN B CA 1
ATOM 1396 C C . ASN B 2 35 ? -9.267 29.691 41.953 1.00 37.59 532 ASN B C 1
ATOM 1397 O O . ASN B 2 35 ? -10.313 29.051 41.832 1.00 35.00 532 ASN B O 1
ATOM 1402 N N . GLY B 2 36 ? -8.220 29.531 41.150 1.00 35.90 533 GLY B N 1
ATOM 1403 C CA . GLY B 2 36 ? -8.259 28.568 40.066 1.00 35.95 533 GLY B CA 1
ATOM 1404 C C . GLY B 2 36 ? -9.172 28.972 38.926 1.00 34.55 533 GLY B C 1
ATOM 1405 O O . GLY B 2 36 ? -9.405 28.191 38.004 1.00 35.12 533 GLY B O 1
ATOM 1406 N N . ILE B 2 37 ? -9.689 30.195 38.985 1.00 33.45 534 ILE B N 1
ATOM 1407 C CA . ILE B 2 37 ? -10.584 30.688 37.948 1.00 32.80 534 ILE B CA 1
ATOM 1408 C C . ILE B 2 37 ? -9.993 31.871 37.195 1.00 31.26 534 ILE B C 1
ATOM 1409 O O . ILE B 2 37 ? -9.656 32.896 37.782 1.00 30.20 534 ILE B O 1
ATOM 1414 N N . LEU B 2 38 ? -9.877 31.708 35.884 1.00 28.85 535 LEU B N 1
ATOM 1415 C CA . LEU B 2 38 ? -9.346 32.743 35.016 1.00 27.12 535 LEU B CA 1
ATOM 1416 C C . LEU B 2 38 ? -10.532 33.350 34.273 1.00 26.08 535 LEU B C 1
ATOM 1417 O O . LEU B 2 38 ? -11.268 32.641 33.588 1.00 25.15 535 LEU B O 1
ATOM 1422 N N . ARG B 2 39 ? -10.729 34.656 34.418 1.00 24.02 536 ARG B N 1
ATOM 1423 C CA . ARG B 2 39 ? -11.832 35.316 33.736 1.00 23.39 536 ARG B CA 1
ATOM 1424 C C . ARG B 2 39 ? -11.283 36.021 32.503 1.00 21.32 536 ARG B C 1
ATOM 1425 O O . ARG B 2 39 ? -10.413 36.884 32.610 1.00 20.81 536 ARG B O 1
ATOM 1433 N N . LEU B 2 40 ? -11.780 35.629 31.331 1.00 20.57 537 LEU B N 1
ATOM 1434 C CA . LEU B 2 40 ? -11.336 36.228 30.078 1.00 19.77 537 LEU B CA 1
ATOM 1435 C C . LEU B 2 40 ? -12.458 37.012 29.428 1.00 20.41 537 LEU B C 1
ATOM 1436 O O . LEU B 2 40 ? -13.625 36.629 29.505 1.00 22.07 537 LEU B O 1
ATOM 1441 N N . ILE B 2 41 ? -12.099 38.110 28.776 1.00 20.58 538 ILE B N 1
ATOM 1442 C CA . ILE B 2 41 ? -13.093 38.934 28.113 1.00 22.63 538 ILE B CA 1
ATOM 1443 C C . ILE B 2 41 ? -12.665 39.267 26.695 1.00 22.36 538 ILE B C 1
ATOM 1444 O O . ILE B 2 41 ? -11.495 39.149 26.333 1.00 20.24 538 ILE B O 1
ATOM 1449 N N . ASP B 2 42 ? -13.643 39.669 25.899 1.00 23.79 539 ASP B N 1
ATOM 1450 C CA . ASP B 2 42 ? -13.418 40.086 24.525 1.00 24.27 539 ASP B CA 1
ATOM 1451 C C . ASP B 2 42 ? -14.564 41.050 24.264 1.00 25.28 539 ASP B C 1
ATOM 1452 O O . ASP B 2 42 ? -15.697 40.634 24.027 1.00 26.49 539 ASP B O 1
ATOM 1457 N N . GLY B 2 43 ? -14.266 42.341 24.343 1.00 26.13 540 GLY B N 1
ATOM 1458 C CA . GLY B 2 43 ? -15.304 43.335 24.152 1.00 28.47 540 GLY B CA 1
ATOM 1459 C C . GLY B 2 43 ? -16.240 43.276 25.346 1.00 29.21 540 GLY B C 1
ATOM 1460 O O . GLY B 2 43 ? -15.794 43.326 26.495 1.00 28.87 540 GLY B O 1
ATOM 1461 N N . SER B 2 44 ? -17.536 43.153 25.081 1.00 30.88 541 SER B N 1
ATOM 1462 C CA . SER B 2 44 ? -18.527 43.088 26.146 1.00 32.59 541 SER B CA 1
ATOM 1463 C C . SER B 2 44 ? -18.800 41.658 26.614 1.00 32.35 541 SER B C 1
ATOM 1464 O O . SER B 2 44 ? -19.586 41.442 27.537 1.00 34.13 541 SER B O 1
ATOM 1467 N N . SER B 2 45 ? -18.149 40.681 25.985 1.00 31.63 542 SER B N 1
ATOM 1468 C CA . SER B 2 45 ? -18.350 39.282 26.357 1.00 29.71 542 SER B CA 1
ATOM 1469 C C . SER B 2 45 ? -17.286 38.787 27.320 1.00 28.11 542 SER B C 1
ATOM 1470 O O . SER B 2 45 ? -16.191 39.337 27.391 1.00 28.98 542 SER B O 1
ATOM 1473 N N . SER B 2 46 ? -17.616 37.736 28.055 1.00 26.10 543 SER B N 1
ATOM 1474 C CA . SER B 2 46 ? -16.683 37.162 29.007 1.00 25.72 543 SER B CA 1
ATOM 1475 C C . SER B 2 46 ? -16.957 35.684 29.226 1.00 23.98 543 SER B C 1
ATOM 1476 O O . SER B 2 46 ? -18.023 35.169 28.878 1.00 24.95 543 SER B O 1
ATOM 1479 N N . VAL B 2 47 ? -15.975 35.001 29.795 1.00 21.36 544 VAL B N 1
ATOM 1480 C CA . VAL B 2 47 ? -16.106 33.584 30.082 1.00 21.96 544 VAL B CA 1
ATOM 1481 C C . VAL B 2 47 ? -15.215 33.231 31.258 1.00 23.11 544 VAL B C 1
ATOM 1482 O O . VAL B 2 47 ? -14.131 33.797 31.425 1.00 22.34 544 VAL B O 1
ATOM 1486 N N . THR B 2 48 ? -15.691 32.311 32.085 1.00 23.28 545 THR B N 1
ATOM 1487 C CA . THR B 2 48 ? -14.940 31.856 33.240 1.00 24.96 545 THR B CA 1
ATOM 1488 C C . THR B 2 48 ? -14.213 30.578 32.839 1.00 25.11 545 THR B C 1
ATOM 1489 O O . THR B 2 48 ? -14.835 29.606 32.408 1.00 25.21 545 THR B O 1
ATOM 1493 N N . CYS B 2 49 ? -12.893 30.594 32.973 1.00 24.03 546 CYS B N 1
ATOM 1494 C CA . CYS B 2 49 ? -12.073 29.450 32.606 1.00 25.08 546 CYS B CA 1
ATOM 1495 C C . CYS B 2 49 ? -11.420 28.799 33.816 1.00 26.88 546 CYS B C 1
ATOM 1496 O O . CYS B 2 49 ? -10.725 29.458 34.586 1.00 27.58 546 CYS B O 1
ATOM 1499 N N . ASP B 2 50 ? -11.650 27.500 33.969 1.00 27.93 547 ASP B N 1
ATOM 1500 C CA . ASP B 2 50 ? -11.080 26.739 35.074 1.00 28.24 547 ASP B CA 1
ATOM 1501 C C . ASP B 2 50 ? -9.699 26.251 34.655 1.00 28.91 547 ASP B C 1
ATOM 1502 O O . ASP B 2 50 ? -9.576 25.411 33.768 1.00 26.55 547 ASP B O 1
ATOM 1507 N N . VAL B 2 51 ? -8.660 26.776 35.296 1.00 30.17 548 VAL B N 1
ATOM 1508 C CA . VAL B 2 51 ? -7.292 26.393 34.964 1.00 34.19 548 VAL B CA 1
ATOM 1509 C C . VAL B 2 51 ? -6.607 25.674 36.117 1.00 37.53 548 VAL B C 1
ATOM 1510 O O . VAL B 2 51 ? -5.381 25.558 36.143 1.00 38.70 548 VAL B O 1
ATOM 1514 N N . THR B 2 52 ? -7.407 25.185 37.059 1.00 40.19 549 THR B N 1
ATOM 1515 C CA . THR B 2 52 ? -6.894 24.479 38.227 1.00 43.56 549 THR B CA 1
ATOM 1516 C C . THR B 2 52 ? -5.931 23.338 37.893 1.00 45.11 549 THR B C 1
ATOM 1517 O O . THR B 2 52 ? -4.925 23.158 38.576 1.00 46.39 549 THR B O 1
ATOM 1521 N N . VAL B 2 53 ? -6.231 22.571 36.850 1.00 46.99 550 VAL B N 1
ATOM 1522 C CA . VAL B 2 53 ? -5.374 21.450 36.476 1.00 48.77 550 VAL B CA 1
ATOM 1523 C C . VAL B 2 53 ? -4.229 21.849 35.549 1.00 49.14 550 VAL B C 1
ATOM 1524 O O . VAL B 2 53 ? -3.274 21.094 35.370 1.00 49.32 550 VAL B O 1
ATOM 1528 N N . VAL B 2 54 ? -4.316 23.037 34.960 1.00 50.04 551 VAL B N 1
ATOM 1529 C CA . VAL B 2 54 ? -3.279 23.494 34.041 1.00 50.15 551 VAL B CA 1
ATOM 1530 C C . VAL B 2 54 ? -2.673 24.834 34.465 1.00 49.98 551 VAL B C 1
ATOM 1531 O O . VAL B 2 54 ? -2.635 25.791 33.691 1.00 49.75 551 VAL B O 1
ATOM 1535 N N . LEU B 2 55 ? -2.189 24.892 35.702 1.00 49.47 552 LEU B N 1
ATOM 1536 C CA . LEU B 2 55 ? -1.579 26.112 36.222 1.00 49.06 552 LEU B CA 1
ATOM 1537 C C . LEU B 2 55 ? -0.286 26.463 35.492 1.00 48.21 552 LEU B C 1
ATOM 1538 O O . LEU B 2 55 ? 0.669 25.689 35.494 1.00 47.95 552 LEU B O 1
ATOM 1543 N N . PRO B 2 56 ? -0.247 27.641 34.849 1.00 47.62 553 PRO B N 1
ATOM 1544 C CA . PRO B 2 56 ? 0.940 28.089 34.115 1.00 47.04 553 PRO B CA 1
ATOM 1545 C C . PRO B 2 56 ? 2.146 28.222 35.039 1.00 46.26 553 PRO B C 1
ATOM 1546 O O . PRO B 2 56 ? 2.004 28.579 36.209 1.00 46.60 553 PRO B O 1
ATOM 1550 N N . ASP B 2 57 ? 3.330 27.938 34.509 1.00 45.06 554 ASP B N 1
ATOM 1551 C CA . ASP B 2 57 ? 4.552 28.027 35.296 1.00 44.09 554 ASP B CA 1
ATOM 1552 C C . ASP B 2 57 ? 5.170 29.423 35.208 1.00 42.56 554 ASP B C 1
ATOM 1553 O O . ASP B 2 57 ? 6.327 29.634 35.579 1.00 41.80 554 ASP B O 1
ATOM 1558 N N . VAL B 2 58 ? 4.384 30.371 34.708 1.00 4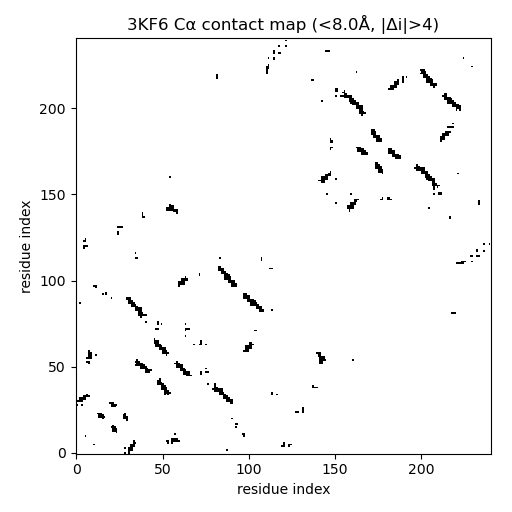0.93 555 VAL B N 1
ATOM 1559 C CA . VAL B 2 58 ? 4.813 31.759 34.591 1.00 39.40 555 VAL B CA 1
ATOM 1560 C C . VAL B 2 58 ? 3.626 32.634 34.974 1.00 38.44 555 VAL B C 1
ATOM 1561 O O . VAL B 2 58 ? 2.477 32.266 34.736 1.00 38.90 555 VAL B O 1
ATOM 1565 N N . SER B 2 59 ? 3.903 33.785 35.573 1.00 36.86 556 SER B N 1
ATOM 1566 C CA . SER B 2 59 ? 2.845 34.695 35.993 1.00 37.44 556 SER B CA 1
ATOM 1567 C C . SER B 2 59 ? 2.058 35.252 34.814 1.00 36.73 556 SER B C 1
ATOM 1568 O O . SER B 2 59 ? 2.607 35.474 33.735 1.00 36.36 556 SER B O 1
ATOM 1571 N N . ILE B 2 60 ? 0.764 35.460 35.030 1.00 37.20 557 ILE B N 1
ATOM 1572 C CA . ILE B 2 60 ? -0.115 36.003 34.003 1.00 37.81 557 ILE B CA 1
ATOM 1573 C C . ILE B 2 60 ? -0.369 37.473 34.311 1.00 36.87 557 ILE B C 1
ATOM 1574 O O . ILE B 2 60 ? -0.703 37.830 35.438 1.00 39.37 557 ILE B O 1
ATOM 1579 N N . GLN B 2 61 ? -0.200 38.322 33.303 1.00 35.97 558 GLN B N 1
ATOM 1580 C CA . GLN B 2 61 ? -0.387 39.756 33.472 1.00 35.11 558 GLN B CA 1
ATOM 1581 C C . GLN B 2 61 ? -1.789 40.188 33.060 1.00 34.73 558 GLN B C 1
ATOM 1582 O O . GLN B 2 61 ? -2.317 39.736 32.044 1.00 33.44 558 GLN B O 1
ATOM 1588 N N . LYS B 2 62 ? -2.394 41.060 33.860 1.00 32.84 559 LYS B N 1
ATOM 1589 C CA . LYS B 2 62 ? -3.732 41.542 33.560 1.00 31.72 559 LYS B CA 1
ATOM 1590 C C . LYS B 2 62 ? -3.746 42.184 32.180 1.00 30.20 559 LYS B C 1
ATOM 1591 O O . LYS B 2 62 ? -2.807 42.886 31.796 1.00 30.31 559 LYS B O 1
ATOM 1597 N N . HIS B 2 63 ? -4.814 41.920 31.436 1.00 27.99 560 HIS B N 1
ATOM 1598 C CA . HIS B 2 63 ? -5.000 42.457 30.095 1.00 27.62 560 HIS B CA 1
ATOM 1599 C C . HIS B 2 63 ? -4.174 41.790 28.999 1.00 24.25 560 HIS B C 1
ATOM 1600 O O . HIS B 2 63 ? -4.214 42.223 27.848 1.00 25.03 560 HIS B O 1
ATOM 1607 N N . GLU B 2 64 ? -3.428 40.742 29.333 1.00 24.04 561 GLU B N 1
ATOM 1608 C CA . GLU B 2 64 ? -2.664 40.069 28.290 1.00 22.26 561 GLU B CA 1
ATOM 1609 C C . GLU B 2 64 ? -3.610 39.115 27.564 1.00 21.50 561 GLU B C 1
ATOM 1610 O O . GLU B 2 64 ? -4.621 38.675 28.127 1.00 20.37 561 GLU B O 1
ATOM 1616 N N . TRP B 2 65 ? -3.292 38.812 26.311 1.00 19.87 562 TRP B N 1
ATOM 1617 C CA . TRP B 2 65 ? -4.138 37.938 25.511 1.00 18.74 562 TRP B CA 1
ATOM 1618 C C . TRP B 2 65 ? -3.653 36.496 25.487 1.00 18.15 562 TRP B C 1
ATOM 1619 O O . TRP B 2 65 ? -2.462 36.228 25.310 1.00 17.31 562 TRP B O 1
ATOM 1630 N N . LEU B 2 66 ? -4.595 35.573 25.663 1.00 16.02 563 LEU B N 1
ATOM 1631 C CA . LEU B 2 66 ? -4.290 34.147 25.696 1.00 14.88 563 LEU B CA 1
ATOM 1632 C C . LEU B 2 66 ? -5.126 33.329 24.725 1.00 14.12 563 LEU B C 1
ATOM 1633 O O . LEU B 2 66 ? -6.292 33.642 24.492 1.00 15.73 563 LEU B O 1
ATOM 1638 N N . ASN B 2 67 ? -4.515 32.292 24.160 1.00 13.93 564 ASN B N 1
ATOM 1639 C CA . ASN B 2 67 ? -5.233 31.366 23.281 1.00 15.63 564 ASN B CA 1
ATOM 1640 C C . ASN B 2 67 ? -5.628 30.223 24.210 1.00 16.46 564 ASN B C 1
ATOM 1641 O O . ASN B 2 67 ? -4.804 29.730 24.983 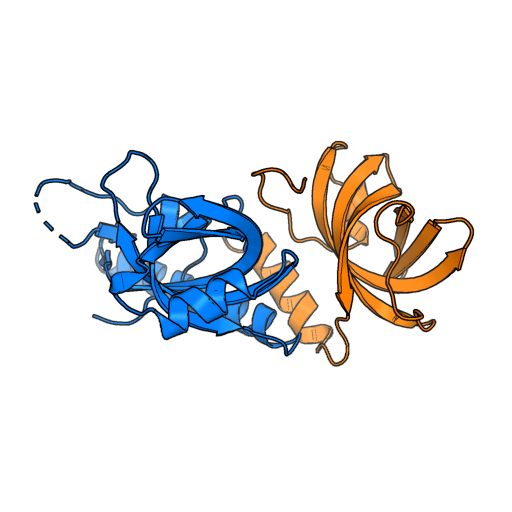1.00 15.61 564 ASN B O 1
ATOM 1646 N N . ILE B 2 68 ? -6.881 29.796 24.121 1.00 14.84 565 ILE B N 1
ATOM 1647 C CA . ILE B 2 68 ? -7.399 28.743 24.980 1.00 16.05 565 ILE B CA 1
ATOM 1648 C C . ILE B 2 68 ? -8.027 27.602 24.196 1.00 14.68 565 ILE B C 1
ATOM 1649 O O . ILE B 2 68 ? -8.736 27.835 23.227 1.00 15.39 565 ILE B O 1
ATOM 1654 N N . VAL B 2 69 ? -7.732 26.375 24.609 1.00 15.56 566 VAL B N 1
ATOM 1655 C CA . VAL B 2 69 ? -8.378 25.201 24.036 1.00 14.79 566 VAL B CA 1
ATOM 1656 C C . VAL B 2 69 ? -8.954 24.528 25.271 1.00 16.89 566 VAL B C 1
ATOM 1657 O O . VAL B 2 69 ? -8.232 24.275 26.235 1.00 18.52 566 VAL B O 1
ATOM 1661 N N . GLY B 2 70 ? -10.256 24.274 25.265 1.00 16.97 567 GLY B N 1
ATOM 1662 C CA . GLY B 2 70 ? -10.867 23.632 26.411 1.00 19.52 567 GLY B CA 1
ATOM 1663 C C . GLY B 2 70 ? -12.235 23.093 26.071 1.00 21.17 567 GLY B C 1
ATOM 1664 O O . GLY B 2 70 ? -12.657 23.154 24.919 1.00 19.54 567 GLY B O 1
ATOM 1665 N N . ARG B 2 71 ? -12.926 22.558 27.071 1.00 21.27 568 ARG B N 1
ATOM 1666 C CA . ARG B 2 71 ? -14.264 22.015 26.866 1.00 21.99 568 ARG B CA 1
ATOM 1667 C C . ARG B 2 71 ? -15.293 22.816 27.644 1.00 22.67 568 ARG B C 1
ATOM 1668 O O . ARG B 2 71 ? -15.064 23.185 28.798 1.00 23.74 568 ARG B O 1
ATOM 1676 N N . LYS B 2 72 ? -16.428 23.084 27.010 1.00 24.00 569 LYS B N 1
ATOM 1677 C CA . LYS B 2 72 ? -17.494 23.829 27.662 1.00 26.67 569 LYS B CA 1
ATOM 1678 C C . LYS B 2 72 ? -18.114 22.957 28.750 1.00 28.73 569 LYS B C 1
ATOM 1679 O O . LYS B 2 72 ? -18.534 21.830 28.482 1.00 30.02 569 LYS B O 1
ATOM 1685 N N . ARG B 2 73 ? -18.157 23.480 29.973 1.00 28.97 570 ARG B N 1
ATOM 1686 C CA . ARG B 2 73 ? -18.731 22.760 31.110 1.00 31.48 570 ARG B CA 1
ATOM 1687 C C . ARG B 2 73 ? -20.231 23.037 31.159 1.00 32.13 570 ARG B C 1
ATOM 1688 O O . ARG B 2 73 ? -21.045 22.128 31.328 1.00 34.54 570 ARG B O 1
ATOM 1696 N N . GLN B 2 74 ? -20.573 24.311 31.014 1.00 33.04 571 GLN B N 1
ATOM 1697 C CA . GLN B 2 74 ? -21.949 24.792 30.997 1.00 34.69 571 GLN B CA 1
ATOM 1698 C C . GLN B 2 74 ? -21.847 26.242 30.536 1.00 34.56 571 GLN B C 1
ATOM 1699 O O . GLN B 2 74 ? -20.740 26.752 30.352 1.00 33.95 571 GLN B O 1
ATOM 1705 N N . ASP B 2 75 ? -22.975 26.913 30.336 1.00 34.93 572 ASP B N 1
ATOM 1706 C CA . ASP B 2 75 ? -22.915 28.295 29.879 1.00 35.66 572 ASP B CA 1
ATOM 1707 C C . ASP B 2 75 ? -21.974 29.137 30.735 1.00 35.21 572 ASP B C 1
ATOM 1708 O O . ASP B 2 75 ? -22.014 29.083 31.965 1.00 36.03 572 ASP B O 1
ATOM 1713 N N . GLY B 2 76 ? -21.111 29.896 30.065 1.00 33.70 573 GLY B N 1
ATOM 1714 C CA . GLY B 2 76 ? -20.172 30.769 30.750 1.00 31.69 573 GLY B CA 1
ATOM 1715 C C . GLY B 2 76 ? -18.972 30.143 31.440 1.00 30.08 573 GLY B C 1
ATOM 1716 O O . GLY B 2 76 ? -18.186 30.860 32.060 1.00 29.75 573 GLY B O 1
ATOM 1717 N N . ILE B 2 77 ? -18.808 28.827 31.340 1.00 26.91 574 ILE B N 1
ATOM 1718 C CA . ILE B 2 77 ? -17.678 28.174 31.997 1.00 27.08 574 ILE B CA 1
ATOM 1719 C C . ILE B 2 77 ? -16.985 27.161 31.089 1.00 25.77 574 ILE B C 1
ATOM 1720 O O . ILE B 2 77 ? -17.625 26.299 30.486 1.00 26.70 574 ILE B O 1
ATOM 1725 N N . VAL B 2 78 ? -15.664 27.275 31.008 1.00 23.27 575 VAL B N 1
ATOM 1726 C CA . VAL B 2 78 ? -14.856 26.397 30.175 1.00 21.36 575 VAL B CA 1
ATOM 1727 C C . VAL B 2 78 ? -13.737 25.731 30.971 1.00 22.31 575 VAL B C 1
ATOM 1728 O O . VAL B 2 78 ? -13.015 26.396 31.717 1.00 22.19 575 VAL B O 1
ATOM 1732 N N . ASP B 2 79 ? -13.604 24.419 30.815 1.00 22.44 576 ASP B N 1
ATOM 1733 C CA . ASP B 2 79 ? -12.541 23.670 31.477 1.00 22.87 576 ASP B CA 1
ATOM 1734 C C . ASP B 2 79 ? -11.344 23.704 30.531 1.00 22.04 576 ASP B C 1
ATOM 1735 O O . ASP B 2 79 ? -11.376 23.107 29.455 1.00 22.64 576 ASP B O 1
ATOM 1740 N N . VAL B 2 80 ? -10.288 24.402 30.935 1.00 22.12 577 VAL B N 1
ATOM 1741 C CA . VAL B 2 80 ? -9.104 24.542 30.093 1.00 21.56 577 VAL B CA 1
ATOM 1742 C C . VAL B 2 80 ? -8.223 23.309 29.953 1.00 22.53 577 VAL B C 1
ATOM 1743 O O . VAL B 2 80 ? -7.928 22.621 30.933 1.00 23.41 577 VAL B O 1
ATOM 1747 N N . LEU B 2 81 ? -7.793 23.051 28.718 1.00 21.20 578 LEU B N 1
ATOM 1748 C CA . LEU B 2 81 ? -6.926 21.921 28.402 1.00 21.30 578 LEU B CA 1
ATOM 1749 C C . LEU B 2 81 ? -5.552 22.415 27.952 1.00 21.81 578 LEU B C 1
ATOM 1750 O O . LEU B 2 81 ? -4.528 21.797 28.244 1.00 22.16 578 LEU B O 1
ATOM 1755 N N . LEU B 2 82 ? -5.536 23.529 27.226 1.00 20.44 579 LEU B N 1
ATOM 1756 C CA . LEU B 2 82 ? -4.289 24.109 26.742 1.00 19.89 579 LEU B CA 1
ATOM 1757 C C . LEU B 2 82 ? -4.329 25.628 26.807 1.00 20.51 579 LEU B C 1
ATOM 1758 O O . LEU B 2 82 ? -5.356 26.240 26.522 1.00 19.98 579 LEU B O 1
ATOM 1763 N N . ILE B 2 83 ? -3.200 26.232 27.176 1.00 21.12 580 ILE B N 1
ATOM 1764 C CA . ILE B 2 83 ? -3.095 27.683 27.251 1.00 23.05 580 ILE B CA 1
ATOM 1765 C C . ILE B 2 83 ? -1.792 28.122 26.587 1.00 22.58 580 ILE B C 1
ATOM 1766 O O . ILE B 2 83 ? -0.743 27.509 26.794 1.00 23.25 580 ILE B O 1
ATOM 1771 N N . ARG B 2 84 ? -1.858 29.179 25.790 1.00 20.56 581 ARG B N 1
ATOM 1772 C CA . ARG B 2 84 ? -0.669 29.711 25.129 1.00 21.00 581 ARG B CA 1
ATOM 1773 C C . ARG B 2 84 ? -0.821 31.219 25.015 1.00 20.73 581 ARG B C 1
ATOM 1774 O O . ARG B 2 84 ? -1.916 31.720 24.790 1.00 18.27 581 ARG B O 1
ATOM 1782 N N . SER B 2 85 ? 0.276 31.945 25.182 1.00 18.54 582 SER B N 1
ATOM 1783 C CA . SER B 2 85 ? 0.226 33.395 25.055 1.00 18.06 582 SER B CA 1
ATOM 1784 C C . SER B 2 85 ? 0.044 33.776 23.585 1.00 18.47 582 SER B C 1
ATOM 1785 O O . SER B 2 85 ? 0.638 33.158 22.702 1.00 20.20 582 SER B O 1
ATOM 1788 N N . ALA B 2 86 ? -0.783 34.789 23.330 1.00 17.23 583 ALA B N 1
ATOM 1789 C CA . ALA B 2 86 ? -1.027 35.278 21.974 1.00 18.42 583 ALA B CA 1
ATOM 1790 C C . ALA B 2 86 ? -0.435 36.682 21.863 1.00 18.80 583 ALA B C 1
ATOM 1791 O O . ALA B 2 86 ? -0.930 37.531 21.116 1.00 18.70 583 ALA B O 1
ATOM 1793 N N . VAL B 2 87 ? 0.635 36.921 22.611 1.00 20.38 584 VAL B N 1
ATOM 1794 C CA . VAL B 2 87 ? 1.268 38.231 22.601 1.00 22.18 584 VAL B CA 1
ATOM 1795 C C . VAL B 2 87 ? 1.643 38.686 21.198 1.00 21.44 584 VAL B C 1
ATOM 1796 O O . VAL B 2 87 ? 2.164 37.907 20.393 1.00 21.97 584 VAL B O 1
ATOM 1800 N N . GLY B 2 88 ? 1.353 39.950 20.906 1.00 21.38 585 GLY B N 1
ATOM 1801 C CA . GLY B 2 88 ? 1.680 40.510 19.606 1.00 23.22 585 GLY B CA 1
ATOM 1802 C C . GLY B 2 88 ? 0.731 40.153 18.477 1.00 23.71 585 GLY B C 1
ATOM 1803 O O . GLY B 2 88 ? 0.938 40.572 17.334 1.00 23.62 585 GLY B O 1
ATOM 1804 N N . ILE B 2 89 ? -0.316 39.392 18.775 1.00 22.80 586 ILE B N 1
ATOM 1805 C CA . ILE B 2 89 ? -1.237 39.014 17.713 1.00 22.90 586 ILE B CA 1
ATOM 1806 C C . ILE B 2 89 ? -1.978 40.226 17.169 1.00 21.83 586 ILE B C 1
ATOM 1807 O O . ILE B 2 89 ? -2.299 41.167 17.905 1.00 21.13 586 ILE B O 1
ATOM 1812 N N . ASN B 2 90 ? -2.214 40.201 15.863 1.00 21.38 587 ASN B N 1
ATOM 1813 C CA . ASN B 2 90 ? -2.938 41.256 15.170 1.00 21.53 587 ASN B CA 1
ATOM 1814 C C . ASN B 2 90 ? -4.415 40.901 15.356 1.00 20.40 587 ASN B C 1
ATOM 1815 O O . ASN B 2 90 ? -4.966 40.111 14.594 1.00 18.88 587 ASN B O 1
ATOM 1820 N N . LEU B 2 91 ? -5.051 41.469 16.379 1.00 20.07 588 LEU B N 1
ATOM 1821 C CA . LEU B 2 91 ? -6.450 41.169 16.659 1.00 22.05 588 LEU B CA 1
ATOM 1822 C C . LEU B 2 91 ? -7.399 41.365 15.482 1.00 22.21 588 LEU B C 1
ATOM 1823 O O . LEU B 2 91 ? -8.245 40.510 15.217 1.00 21.71 588 LEU B O 1
ATOM 1828 N N . PRO B 2 92 ? -7.276 42.489 14.757 1.00 21.38 589 PRO B N 1
ATOM 1829 C CA . PRO B 2 92 ? -8.183 42.695 13.624 1.00 21.76 589 PRO B CA 1
ATOM 1830 C C . PRO B 2 92 ? -8.093 41.601 12.563 1.00 18.50 589 PRO B C 1
ATOM 1831 O O . PRO B 2 92 ? -9.118 41.155 12.044 1.00 20.03 589 PRO B O 1
ATOM 1835 N N . ARG B 2 93 ? -6.875 41.172 12.240 1.00 18.57 590 ARG B N 1
ATOM 1836 C CA . ARG B 2 93 ? -6.696 40.131 11.231 1.00 16.92 590 ARG B CA 1
ATOM 1837 C C . ARG B 2 93 ? -7.151 38.788 11.787 1.00 16.65 590 ARG B C 1
ATOM 1838 O O . ARG B 2 93 ? -7.764 37.985 11.081 1.00 16.78 590 ARG B O 1
ATOM 1846 N N . TYR B 2 94 ? -6.855 38.539 13.059 1.00 16.57 591 TYR B N 1
ATOM 1847 C CA . TYR B 2 94 ? -7.288 37.292 13.678 1.00 15.92 591 TYR B CA 1
ATOM 1848 C C . TYR B 2 94 ? -8.815 37.160 13.665 1.00 16.77 591 TYR B C 1
ATOM 1849 O O . TYR B 2 94 ? -9.351 36.117 13.280 1.00 17.20 591 TYR B O 1
ATOM 1858 N N . ARG B 2 95 ? -9.532 38.205 14.074 1.00 16.74 592 ARG B N 1
ATOM 1859 C CA . ARG B 2 95 ? -10.984 38.088 14.077 1.00 18.14 592 ARG B CA 1
ATOM 1860 C C . ARG B 2 95 ? -11.536 37.972 12.660 1.00 17.08 592 ARG B C 1
ATOM 1861 O O . ARG B 2 95 ? -12.523 37.282 12.433 1.00 17.84 592 ARG B O 1
ATOM 1869 N N . GLN B 2 96 ? -10.880 38.628 11.709 1.00 16.85 593 GLN B N 1
ATOM 1870 C CA . GLN B 2 96 ? -11.304 38.559 10.315 1.00 17.55 593 GLN B CA 1
ATOM 1871 C C . GLN B 2 96 ? -11.246 37.108 9.836 1.00 17.66 593 GLN B C 1
ATOM 1872 O O . GLN B 2 96 ? -12.188 36.610 9.226 1.00 18.05 593 GLN B O 1
ATOM 1878 N N . MET B 2 97 ? -10.149 36.419 10.138 1.00 17.11 594 MET B N 1
ATOM 1879 C CA . MET B 2 97 ? -10.004 35.033 9.708 1.00 17.31 594 MET B CA 1
ATOM 1880 C C . MET B 2 97 ? -10.911 34.057 10.451 1.00 16.72 594 MET B C 1
ATOM 1881 O O . MET B 2 97 ? -11.361 33.074 9.869 1.00 18.52 594 MET B O 1
ATOM 1886 N N . VAL B 2 98 ? -11.171 34.305 11.735 1.00 16.71 595 VAL B N 1
ATOM 1887 C CA . VAL B 2 98 ? -12.054 33.424 12.489 1.00 15.59 595 VAL B CA 1
ATOM 1888 C C . VAL B 2 98 ? -13.437 33.514 11.854 1.00 16.93 595 VAL B C 1
ATOM 1889 O O . VAL B 2 98 ? -14.108 32.505 11.666 1.00 17.49 595 VAL B O 1
ATOM 1893 N N . SER B 2 99 ? -13.852 34.735 11.535 1.00 18.68 596 SER B N 1
ATOM 1894 C CA . SER B 2 99 ? -15.150 34.952 10.913 1.00 18.50 596 SER B CA 1
ATOM 1895 C C . SER B 2 99 ? -15.214 34.302 9.541 1.00 17.89 596 SER B C 1
ATOM 1896 O O . SER B 2 99 ? -16.186 33.626 9.225 1.00 18.85 596 SER B O 1
ATOM 1899 N N . GLU B 2 100 ? -14.172 34.492 8.734 1.00 18.61 597 GLU B N 1
ATOM 1900 C CA . GLU B 2 100 ? -14.149 33.905 7.397 1.00 19.31 597 GLU B CA 1
ATOM 1901 C C . GLU B 2 100 ? -14.219 32.385 7.439 1.00 19.14 597 GLU B C 1
ATOM 1902 O O . GLU B 2 100 ? -14.920 31.768 6.641 1.00 19.90 597 GLU B O 1
ATOM 1908 N N . ARG B 2 101 ? -13.490 31.776 8.368 1.00 18.91 598 ARG B N 1
ATOM 1909 C CA . ARG B 2 101 ? -13.511 30.323 8.472 1.00 18.77 598 ARG B CA 1
ATOM 1910 C C . ARG B 2 101 ? -14.891 29.783 8.819 1.00 19.42 598 ARG B C 1
ATOM 1911 O O . ARG B 2 101 ? -15.238 28.675 8.427 1.00 21.45 598 ARG B O 1
ATOM 1919 N N . GLN B 2 102 ? -15.677 30.557 9.559 1.00 19.80 599 GLN B N 1
ATOM 1920 C CA . GLN B 2 102 ? -17.017 30.117 9.933 1.00 21.02 599 GLN B CA 1
ATOM 1921 C C . GLN B 2 102 ? -17.975 30.293 8.758 1.00 23.42 599 GLN B C 1
ATOM 1922 O O . GLN B 2 102 ? -18.930 29.529 8.604 1.00 25.54 599 GLN B O 1
ATOM 1928 N N . LYS B 2 103 ? -17.697 31.284 7.917 1.00 25.18 600 LYS B N 1
ATOM 1929 C CA . LYS B 2 103 ? -18.558 31.583 6.775 1.00 29.31 600 LYS B CA 1
ATOM 1930 C C . LYS B 2 103 ? -18.224 30.851 5.471 1.00 32.60 600 LYS B C 1
ATOM 1931 O O . LYS B 2 103 ? -19.118 30.612 4.653 1.00 34.18 600 LYS B O 1
ATOM 1937 N N . CYS B 2 104 ? -16.952 30.502 5.269 1.00 35.49 601 CYS B N 1
ATOM 1938 C CA . CYS B 2 104 ? -16.539 29.799 4.049 1.00 38.33 601 CYS B CA 1
ATOM 1939 C C . CYS B 2 104 ? -16.626 28.288 4.250 1.00 41.07 601 CYS B C 1
ATOM 1940 O O . CYS B 2 104 ? -16.216 27.762 5.287 1.00 41.19 601 CYS B O 1
ATOM 1943 N N . ASP B 2 105 ? -17.165 27.583 3.262 1.00 44.55 602 ASP B N 1
ATOM 1944 C CA . ASP B 2 105 ? -17.311 26.131 3.373 1.00 48.02 602 ASP B CA 1
ATOM 1945 C C . ASP B 2 105 ? -16.012 25.317 3.304 1.00 49.11 602 ASP B C 1
ATOM 1946 O O . ASP B 2 105 ? -14.926 25.888 3.072 1.00 49.38 602 ASP B O 1
#

Nearest PDB structures (foldseek):
  3kf6-assembly1_A  TM=1.007E+00  e=1.862E-27  Schizosaccharomyces pombe
  2z6k-assembly1_A  TM=8.895E-01  e=2.360E-08  Homo sapiens
  1quq-assembly3_A  TM=9.024E-01  e=3.349E-08  Homo sapiens
  2z6k-assembly2_B  TM=8.974E-01  e=5.039E-08  Homo sapiens
  2pi2-assembly3_C  TM=8.803E-01  e=7.150E-08  Homo sapiens

GO terms:
  GO:0140445 chromosome, telomeric repeat region (C, IDA)
  GO:0000782 telomere cap complex (C, IDA)
  GO:1990879 CST complex (C, EXP)
  GO:0005634 nucleus (C, HDA)
  GO:0016233 telomere capping (P, IMP)
  GO:0000723 telomere maintenance (P, IMP)
  GO:0005515 protein binding (F, IPI)
  GO:1990879 CST complex (C, IPI)
  GO:0000781 chromosome, telomeric region (C, IDA)
  GO:0016233 telomere capping (P, IDA)